Protein 4DM5 (pdb70)

InterPro domains:
  IPR007450 Outer membrane protein assembly factor BamE domain [PF04355] (31-97)
  IPR037873 BamE-like [G3DSA:3.30.1450.10] (18-114)

Structure (mmCIF, N/CA/C/O backbone):
data_4DM5
#
_entry.id   4DM5
#
_cell.length_a   39.130
_cell.length_b   44.260
_cell.length_c   59.280
_cell.angle_alpha   94.20
_cell.angle_beta   93.92
_cell.angle_gamma   116.07
#
_symmetry.space_group_name_H-M   'P 1'
#
loop_
_entity.id
_entity.type
_entity.pdbx_description
1 polymer 'Osmotically inducible lipoprotein OsmE'
2 non-polymer GLYCEROL
3 water water
#
loop_
_atom_site.group_PDB
_atom_site.id
_atom_site.type_symbol
_atom_site.label_atom_id
_atom_site.label_alt_id
_atom_site.label_comp_id
_atom_site.label_asym_id
_atom_site.label_entity_id
_atom_site.label_seq_id
_atom_site.pdbx_PDB_ins_code
_atom_site.Cartn_x
_atom_site.Cartn_y
_atom_site.Cartn_z
_atom_site.occupancy
_atom_site.B_iso_or_equiv
_atom_site.auth_seq_id
_atom_site.auth_comp_id
_atom_site.auth_asym_id
_atom_site.auth_atom_id
_atom_site.pdbx_PDB_model_num
ATOM 1 N N . PRO A 1 9 ? -8.197 -9.085 -32.476 1.00 52.57 9 PRO A N 1
ATOM 2 C CA . PRO A 1 9 ? -8.025 -10.072 -33.568 1.00 47.70 9 PRO A CA 1
ATOM 3 C C . PRO A 1 9 ? -8.366 -9.433 -34.938 1.00 41.01 9 PRO A C 1
ATOM 4 O O . PRO A 1 9 ? -9.522 -9.094 -35.155 1.00 40.18 9 PRO A O 1
ATOM 8 N N . VAL A 1 10 ? -7.431 -9.308 -35.881 1.00 30.89 10 VAL A N 1
ATOM 9 C CA . VAL A 1 10 ? -7.664 -8.368 -36.969 1.00 29.77 10 VAL A CA 1
ATOM 10 C C . VAL A 1 10 ? -8.325 -9.247 -38.048 1.00 26.46 10 VAL A C 1
ATOM 11 O O . VAL A 1 10 ? -7.885 -10.358 -38.246 1.00 27.72 10 VAL A O 1
ATOM 15 N N . ASN A 1 11 ? -9.360 -8.735 -38.712 1.00 23.87 11 ASN A N 1
ATOM 16 C CA . ASN A 1 11 ? -9.942 -9.409 -39.888 1.00 25.48 11 ASN A CA 1
ATOM 17 C C . ASN A 1 11 ? -9.244 -8.883 -41.073 1.00 23.33 11 ASN A C 1
ATOM 18 O O . ASN A 1 11 ? -9.497 -7.736 -41.627 1.00 22.80 11 ASN A O 1
ATOM 23 N N . TYR A 1 12 ? -8.288 -9.657 -41.555 1.00 22.43 12 TYR A N 1
ATOM 24 C CA . TYR A 1 12 ? -7.481 -9.241 -42.671 1.00 21.79 12 TYR A CA 1
ATOM 25 C C . TYR A 1 12 ? -8.308 -8.860 -43.883 1.00 22.90 12 TYR A C 1
ATOM 26 O O . TYR A 1 12 ? -8.035 -7.874 -44.555 1.00 22.37 12 TYR A O 1
ATOM 35 N N . ILE A 1 13 ? -9.420 -9.530 -44.151 1.00 21.69 13 ILE A N 1
ATOM 36 C CA . ILE A 1 13 ? -10.212 -9.256 -45.305 1.00 22.76 13 ILE A CA 1
ATOM 37 C C . ILE A 1 13 ? -10.639 -7.796 -45.283 1.00 21.55 13 ILE A C 1
ATOM 38 O O . ILE A 1 13 ? -10.648 -7.189 -46.361 1.00 22.60 13 ILE A O 1
ATOM 43 N N . THR A 1 14 ? -10.967 -7.257 -44.109 1.00 19.85 14 THR A N 1
ATOM 44 C CA . THR A 1 14 ? -11.441 -5.849 -44.060 1.00 20.47 14 THR A CA 1
ATOM 45 C C . THR A 1 14 ? -10.384 -4.897 -44.659 1.00 20.02 14 THR A C 1
ATOM 46 O O . THR A 1 14 ? -10.746 -3.910 -45.329 1.00 21.41 14 THR A O 1
ATOM 50 N N . PHE A 1 15 ? -9.115 -5.236 -44.425 1.00 19.07 15 PHE A N 1
ATOM 51 C CA . PHE A 1 15 ? -8.062 -4.303 -44.760 1.00 17.14 15 PHE A CA 1
ATOM 52 C C . PHE A 1 15 ? -7.297 -4.664 -46.007 1.00 18.37 15 PHE A C 1
ATOM 53 O O . PHE A 1 15 ? -6.255 -4.012 -46.292 1.00 17.89 15 PHE A O 1
ATOM 61 N N . ARG A 1 16 ? -7.645 -5.749 -46.657 1.00 18.37 16 ARG A N 1
ATOM 62 C CA . ARG A 1 16 ? -6.751 -6.279 -47.712 1.00 19.51 16 ARG A CA 1
ATOM 63 C C . ARG A 1 16 ? -6.487 -5.333 -48.892 1.00 19.69 16 ARG A C 1
ATOM 64 O O . ARG A 1 16 ? -5.454 -5.476 -49.565 1.00 20.18 16 ARG A O 1
ATOM 72 N N . ASN A 1 17 ? -7.376 -4.372 -49.122 1.00 19.76 17 ASN A N 1
ATOM 73 C CA . ASN A 1 17 ? -7.212 -3.447 -50.219 1.00 21.74 17 ASN A CA 1
ATOM 74 C C . ASN A 1 17 ? -6.592 -2.120 -49.784 1.00 20.88 17 ASN A C 1
ATOM 75 O O . ASN A 1 17 ? -6.451 -1.223 -50.611 1.00 23.06 17 ASN A O 1
ATOM 80 N N . GLU A 1 18 ? -6.280 -2.011 -48.490 1.00 18.24 18 GLU A N 1
ATOM 81 C CA . GLU A 1 18 ? -5.565 -0.756 -48.029 1.00 18.24 18 GLU A CA 1
ATOM 82 C C . GLU A 1 18 ? -4.198 -0.728 -48.711 1.00 19.36 18 GLU A C 1
ATOM 83 O O . GLU A 1 18 ? -3.498 -1.695 -48.688 1.00 19.42 18 GLU A O 1
ATOM 89 N N . PRO A 1 19 ? -3.815 0.435 -49.293 1.00 19.23 19 PRO A N 1
ATOM 90 C CA . PRO A 1 19 ? -2.511 0.513 -49.955 1.00 20.47 19 PRO A CA 1
ATOM 91 C C . PRO A 1 19 ? -1.310 0.083 -49.092 1.00 17.74 19 PRO A C 1
ATOM 92 O O . PRO A 1 19 ? -0.411 -0.627 -49.614 1.00 18.88 19 PRO A O 1
ATOM 96 N N . LEU A 1 20 ? -1.324 0.436 -47.784 1.00 17.80 20 LEU A N 1
ATOM 97 C CA . LEU A 1 20 ? -0.246 -0.010 -46.945 1.00 18.79 20 LEU A CA 1
ATOM 98 C C . LEU A 1 20 ? -0.100 -1.520 -46.827 1.00 17.28 20 LEU A C 1
ATOM 99 O O . LEU A 1 20 ? 0.998 -2.076 -46.597 1.00 19.08 20 LEU A O 1
ATOM 104 N N . VAL A 1 21 ? -1.235 -2.198 -46.951 1.00 15.93 21 VAL A N 1
ATOM 105 C CA . VAL A 1 21 ? -1.309 -3.655 -46.802 1.00 17.63 21 VAL A CA 1
ATOM 106 C C . VAL A 1 21 ? -1.093 -4.263 -48.163 1.00 17.73 21 VAL A C 1
ATOM 107 O O . VAL A 1 21 ? -0.332 -5.264 -48.265 1.00 22.00 21 VAL A O 1
ATOM 111 N N . LYS A 1 22 ? -1.748 -3.793 -49.224 1.00 18.16 22 LYS A N 1
ATOM 112 C CA . LYS A 1 22 ? -1.699 -4.455 -50.462 1.00 20.43 22 LYS A CA 1
ATOM 113 C C . LYS A 1 22 ? -0.410 -4.181 -51.256 1.00 19.19 22 LYS A C 1
ATOM 114 O O . LYS A 1 22 ? 0.077 -5.076 -52.021 1.00 22.25 22 LYS A O 1
ATOM 120 N N . ASP A 1 23 ? 0.147 -2.955 -51.072 1.00 19.68 23 ASP A N 1
ATOM 121 C CA . ASP A 1 23 ? 1.146 -2.547 -52.076 1.00 19.67 23 ASP A CA 1
ATOM 122 C C . ASP A 1 23 ? 2.559 -2.387 -51.527 1.00 20.13 23 ASP A C 1
ATOM 123 O O . ASP A 1 23 ? 3.511 -2.236 -52.348 1.00 23.61 23 ASP A O 1
ATOM 128 N N . VAL A 1 24 ? 2.734 -2.358 -50.208 1.00 18.24 24 VAL A N 1
ATOM 129 C CA . VAL A 1 24 ? 4.089 -2.187 -49.645 1.00 17.37 24 VAL A CA 1
ATOM 130 C C . VAL A 1 24 ? 4.841 -3.485 -49.719 1.00 18.45 24 VAL A C 1
ATOM 131 O O . VAL A 1 24 ? 4.318 -4.514 -49.209 1.00 23.59 24 VAL A O 1
ATOM 135 N N . GLU A 1 25 ? 6.046 -3.515 -50.256 1.00 18.86 25 GLU A N 1
ATOM 136 C CA . GLU A 1 25 ? 6.794 -4.739 -50.462 1.00 19.20 25 GLU A CA 1
ATOM 137 C C . GLU A 1 25 ? 8.148 -4.681 -49.731 1.00 16.88 25 GLU A C 1
ATOM 138 O O . GLU A 1 25 ? 8.732 -3.609 -49.526 1.00 18.13 25 GLU A O 1
ATOM 144 N N . LYS A 1 26 ? 8.732 -5.842 -49.315 1.00 17.48 26 LYS A N 1
ATOM 145 C CA . LYS A 1 26 ? 10.072 -5.933 -48.811 1.00 18.81 26 LYS A CA 1
ATOM 146 C C . LYS A 1 26 ? 11.071 -5.268 -49.783 1.00 18.82 26 LYS A C 1
ATOM 147 O O . LYS A 1 26 ? 10.940 -5.459 -50.981 1.00 19.83 26 LYS A O 1
ATOM 153 N N . GLY A 1 27 ? 11.991 -4.491 -49.282 1.00 18.86 27 GLY A N 1
ATOM 154 C CA . GLY A 1 27 ? 13.023 -3.894 -50.071 1.00 18.67 27 GLY A CA 1
ATOM 155 C C . GLY A 1 27 ? 12.690 -2.486 -50.540 1.00 18.26 27 GLY A C 1
ATOM 156 O O . GLY A 1 27 ? 13.573 -1.868 -51.143 1.00 20.35 27 GLY A O 1
ATOM 173 N N . SER A 1 29 ? 11.869 1.490 -50.688 1.00 19.73 29 SER A N 1
ATOM 174 C CA . SER A 1 29 ? 12.431 2.664 -50.095 1.00 18.47 29 SER A CA 1
ATOM 175 C C . SER A 1 29 ? 11.420 3.459 -49.285 1.00 18.80 29 SER A C 1
ATOM 176 O O . SER A 1 29 ? 10.220 3.286 -49.405 1.00 18.24 29 SER A O 1
ATOM 179 N N . GLN A 1 30 ? 11.984 4.217 -48.346 1.00 19.41 30 GLN A N 1
ATOM 180 C CA . GLN A 1 30 ? 11.152 5.103 -47.548 1.00 20.74 30 GLN A CA 1
ATOM 181 C C . GLN A 1 30 ? 10.285 6.039 -48.340 1.00 20.57 30 GLN A C 1
ATOM 182 O O . GLN A 1 30 ? 9.063 6.251 -48.099 1.00 20.47 30 GLN A O 1
ATOM 188 N N . GLN A 1 31 ? 10.823 6.579 -49.463 1.00 21.10 31 GLN A N 1
ATOM 189 C CA . GLN A 1 31 ? 9.999 7.476 -50.229 1.00 22.71 31 GLN A CA 1
ATOM 190 C C . GLN A 1 31 ? 8.838 6.805 -50.970 1.00 20.71 31 GLN A C 1
ATOM 191 O O . GLN A 1 31 ? 7.773 7.327 -51.086 1.00 22.56 31 GLN A O 1
ATOM 197 N N . GLU A 1 32 ? 9.019 5.566 -51.417 1.00 21.32 32 GLU A N 1
ATOM 198 C CA . GLU A 1 32 ? 7.940 4.850 -52.059 1.00 22.78 32 GLU A CA 1
ATOM 199 C C . GLU A 1 32 ? 6.819 4.496 -51.045 1.00 18.90 32 GLU A C 1
ATOM 200 O O . GLU A 1 32 ? 5.641 4.679 -51.291 1.00 21.17 32 GLU A O 1
ATOM 206 N N . VAL A 1 33 ? 7.250 4.115 -49.825 1.00 18.43 33 VAL A N 1
ATOM 207 C CA . VAL A 1 33 ? 6.229 3.888 -48.864 1.00 18.89 33 VAL A CA 1
ATOM 208 C C . VAL A 1 33 ? 5.456 5.173 -48.539 1.00 18.31 33 VAL A C 1
ATOM 209 O O . VAL A 1 33 ? 4.231 5.100 -48.373 1.00 19.00 33 VAL A O 1
ATOM 213 N N . LEU A 1 34 ? 6.144 6.328 -48.435 1.00 18.78 34 LEU A N 1
ATOM 214 C CA . LEU A 1 34 ? 5.411 7.569 -48.188 1.00 20.63 34 LEU A CA 1
ATOM 215 C C . LEU A 1 34 ? 4.335 7.897 -49.283 1.00 21.88 34 LEU A C 1
ATOM 216 O O . LEU A 1 34 ? 3.175 8.325 -49.031 1.00 24.15 34 LEU A O 1
ATOM 221 N N . ARG A 1 35 ? 4.727 7.642 -50.531 1.00 22.25 35 ARG A N 1
ATOM 222 C CA . ARG A 1 35 ? 3.789 7.815 -51.632 1.00 25.91 35 ARG A CA 1
ATOM 223 C C . ARG A 1 35 ? 2.575 6.920 -51.630 1.00 24.66 35 ARG A C 1
ATOM 224 O O . ARG A 1 35 ? 1.444 7.343 -51.814 1.00 27.34 35 ARG A O 1
ATOM 232 N N . ILE A 1 36 ? 2.807 5.654 -51.224 1.00 22.66 36 ILE A N 1
ATOM 233 C CA . ILE A 1 36 ? 1.742 4.688 -51.232 1.00 22.26 36 ILE A CA 1
ATOM 234 C C . ILE A 1 36 ? 0.801 4.903 -50.123 1.00 22.37 36 ILE A C 1
ATOM 235 O O . ILE A 1 36 ? -0.448 4.772 -50.276 1.00 24.57 36 ILE A O 1
ATOM 240 N N . GLY A 1 37 ? 1.368 5.174 -48.949 1.00 20.68 37 GLY A N 1
ATOM 241 C CA . GLY A 1 37 ? 0.568 5.151 -47.683 1.00 23.20 37 GLY A CA 1
ATOM 242 C C . GLY A 1 37 ? 0.158 6.500 -47.138 1.00 23.86 37 GLY A C 1
ATOM 243 O O . GLY A 1 37 ? -0.620 6.624 -46.191 1.00 26.86 37 GLY A O 1
ATOM 244 N N . GLY A 1 38 ? 0.789 7.557 -47.670 1.00 23.22 38 GLY A N 1
ATOM 245 C CA . GLY A 1 38 ? 0.515 8.911 -47.112 1.00 24.63 38 GLY A CA 1
ATOM 246 C C . GLY A 1 38 ? 1.250 9.169 -45.810 1.00 24.82 38 GLY A C 1
ATOM 247 O O . GLY A 1 38 ? 2.241 8.407 -45.470 1.00 24.43 38 GLY A O 1
ATOM 248 N N . THR A 1 39 ? 0.918 10.284 -45.166 1.00 26.82 39 THR A N 1
ATOM 249 C CA . THR A 1 39 ? 1.639 10.711 -43.984 1.00 25.88 39 THR A CA 1
ATOM 250 C C . THR A 1 39 ? 1.440 9.752 -42.794 1.00 23.01 39 THR A C 1
ATOM 251 O O . THR A 1 39 ? 0.317 9.447 -42.427 1.00 24.59 39 THR A O 1
ATOM 255 N N . PRO A 1 40 ? 2.549 9.206 -42.287 1.00 21.97 40 PRO A N 1
ATOM 256 C CA . PRO A 1 40 ? 2.400 8.444 -41.028 1.00 21.89 40 PRO A CA 1
ATOM 257 C C . PRO A 1 40 ? 1.819 9.160 -39.896 1.00 25.22 40 PRO A C 1
ATOM 258 O O . PRO A 1 40 ? 1.982 10.424 -39.755 1.00 23.96 40 PRO A O 1
ATOM 262 N N . SER A 1 41 ? 1.089 8.472 -39.030 1.00 24.69 41 SER A N 1
ATOM 263 C CA . SER A 1 41 ? 0.768 9.088 -37.716 1.00 30.27 41 SER A CA 1
ATOM 264 C C . SER A 1 41 ? 2.002 9.493 -36.957 1.00 32.80 41 SER A C 1
ATOM 265 O O . SER A 1 41 ? 2.063 10.547 -36.325 1.00 39.38 41 SER A O 1
ATOM 268 N N . GLY A 1 42 ? 3.043 8.690 -37.066 1.00 29.37 42 GLY A N 1
ATOM 269 C CA . GLY A 1 42 ? 4.279 8.911 -36.401 1.00 29.90 42 GLY A CA 1
ATOM 270 C C . GLY A 1 42 ? 5.460 8.159 -37.009 1.00 28.31 42 GLY A C 1
ATOM 271 O O . GLY A 1 42 ? 5.265 7.202 -37.728 1.00 23.99 42 GLY A O 1
ATOM 272 N N . THR A 1 43 ? 6.689 8.611 -36.810 1.00 28.18 43 THR A N 1
ATOM 273 C CA . THR A 1 43 ? 7.881 7.958 -37.250 1.00 27.09 43 THR A CA 1
ATOM 274 C C . THR A 1 43 ? 8.797 7.907 -36.054 1.00 27.50 43 THR A C 1
ATOM 275 O O . THR A 1 43 ? 8.695 8.802 -35.140 1.00 32.11 43 THR A O 1
ATOM 279 N N . GLN A 1 44 ? 9.650 6.915 -36.007 1.00 24.63 44 GLN A N 1
ATOM 280 C CA . GLN A 1 44 ? 10.654 6.817 -34.926 1.00 28.65 44 GLN A CA 1
ATOM 281 C C . GLN A 1 44 ? 11.779 5.897 -35.308 1.00 24.52 44 GLN A C 1
ATOM 282 O O . GLN A 1 44 ? 11.740 5.073 -36.262 1.00 24.01 44 GLN A O 1
ATOM 288 N N . LYS A 1 45 ? 12.886 6.073 -34.575 1.00 27.63 45 LYS A N 1
ATOM 289 C CA . LYS A 1 45 ? 13.965 5.202 -34.715 1.00 25.88 45 LYS A CA 1
ATOM 290 C C . LYS A 1 45 ? 13.568 3.885 -34.071 1.00 24.25 45 LYS A C 1
ATOM 291 O O . LYS A 1 45 ? 12.846 3.867 -33.064 1.00 29.44 45 LYS A O 1
ATOM 297 N N . ARG A 1 46 ? 13.988 2.737 -34.638 1.00 23.41 46 ARG A N 1
ATOM 298 C CA . ARG A 1 46 ? 13.706 1.418 -34.048 1.00 26.29 46 ARG A CA 1
ATOM 299 C C . ARG A 1 46 ? 14.498 1.287 -32.768 1.00 26.98 46 ARG A C 1
ATOM 300 O O . ARG A 1 46 ? 15.694 1.565 -32.768 1.00 27.11 46 ARG A O 1
ATOM 308 N N . LEU A 1 47 ? 13.826 0.866 -31.712 1.00 27.65 47 LEU A N 1
ATOM 309 C CA . LEU A 1 47 ? 14.530 0.778 -30.445 1.00 29.09 47 LEU A CA 1
ATOM 310 C C . LEU A 1 47 ? 15.630 -0.238 -30.429 1.00 29.43 47 LEU A C 1
ATOM 311 O O . LEU A 1 47 ? 16.711 0.060 -29.914 1.00 33.05 47 LEU A O 1
ATOM 324 N N . LYS A 1 49 ? 16.805 -2.480 -33.204 1.00 35.54 49 LYS A N 1
ATOM 325 C CA . LYS A 1 49 ? 17.491 -2.877 -34.498 1.00 37.31 49 LYS A CA 1
ATOM 326 C C . LYS A 1 49 ? 17.905 -1.616 -35.229 1.00 36.68 49 LYS A C 1
ATOM 327 O O . LYS A 1 49 ? 17.313 -0.564 -35.017 1.00 31.26 49 LYS A O 1
ATOM 333 N N . PRO A 1 50 ? 18.933 -1.698 -36.129 1.00 33.34 50 PRO A N 1
ATOM 334 C CA . PRO A 1 50 ? 19.102 -0.500 -36.964 1.00 30.13 50 PRO A CA 1
ATOM 335 C C . PRO A 1 50 ? 17.795 -0.263 -37.773 1.00 24.29 50 PRO A C 1
ATOM 336 O O . PRO A 1 50 ? 17.043 -1.218 -38.104 1.00 29.43 50 PRO A O 1
ATOM 340 N N . GLY A 1 51 ? 17.550 0.999 -38.083 1.00 23.27 51 GLY A N 1
ATOM 341 C CA . GLY A 1 51 ? 16.501 1.365 -39.053 1.00 22.31 51 GLY A CA 1
ATOM 342 C C . GLY A 1 51 ? 15.404 2.114 -38.302 1.00 22.77 51 GLY A C 1
ATOM 343 O O . GLY A 1 51 ? 15.606 2.547 -37.135 1.00 24.02 51 GLY A O 1
ATOM 344 N N . SER A 1 52 ? 14.228 2.212 -38.876 1.00 19.66 52 SER A N 1
ATOM 345 C CA . SER A 1 52 ? 13.262 3.114 -38.427 1.00 20.98 52 SER A CA 1
ATOM 346 C C . SER A 1 52 ? 11.876 2.492 -38.677 1.00 18.82 52 SER A C 1
ATOM 347 O O . SER A 1 52 ? 11.770 1.415 -39.237 1.00 20.08 52 SER A O 1
ATOM 350 N N . CYS A 1 53 ? 10.897 3.121 -38.109 1.00 17.68 53 CYS A N 1
ATOM 351 C CA . CYS A 1 53 ? 9.533 2.506 -38.162 1.00 17.21 53 CYS A CA 1
ATOM 352 C C . CYS A 1 53 ? 8.516 3.646 -38.383 1.00 17.69 53 CYS A C 1
ATOM 353 O O . CYS A 1 53 ? 8.556 4.690 -37.753 1.00 19.38 53 CYS A O 1
ATOM 356 N N . ASN A 1 54 ? 7.526 3.394 -39.253 1.00 17.00 54 ASN A N 1
ATOM 357 C CA . ASN A 1 54 ? 6.412 4.321 -39.423 1.00 16.58 54 ASN A CA 1
ATOM 358 C C . ASN A 1 54 ? 5.136 3.739 -38.859 1.00 16.19 54 ASN A C 1
ATOM 359 O O . ASN A 1 54 ? 4.822 2.538 -39.115 1.00 16.53 54 ASN A O 1
ATOM 364 N N . SER A 1 55 ? 4.432 4.559 -38.099 1.00 18.12 55 SER A N 1
ATOM 365 C CA . SER A 1 55 ? 3.156 4.025 -37.456 1.00 18.31 55 SER A CA 1
ATOM 366 C C . SER A 1 55 ? 2.007 4.644 -38.197 1.00 18.40 55 SER A C 1
ATOM 367 O O . SER A 1 55 ? 2.008 5.873 -38.516 1.00 20.66 55 SER A O 1
ATOM 370 N N . TYR A 1 56 ? 0.914 3.878 -38.379 1.00 16.85 56 TYR A N 1
ATOM 371 C CA . TYR A 1 56 ? -0.330 4.360 -39.049 1.00 18.74 56 TYR A CA 1
ATOM 372 C C . TYR A 1 56 ? -1.536 3.878 -38.320 1.00 18.54 56 TYR A C 1
ATOM 373 O O . TYR A 1 56 ? -1.437 2.924 -37.452 1.00 18.16 56 TYR A O 1
ATOM 382 N N . ILE A 1 57 ? -2.654 4.554 -38.586 1.00 20.67 57 ILE A N 1
ATOM 383 C CA . ILE A 1 57 ? -3.922 3.976 -38.155 1.00 20.29 57 ILE A CA 1
ATOM 384 C C . ILE A 1 57 ? -4.682 3.772 -39.470 1.00 21.72 57 ILE A C 1
ATOM 385 O O . ILE A 1 57 ? -5.006 4.720 -40.190 1.00 23.41 57 ILE A O 1
ATOM 390 N N . LEU A 1 58 ? -5.028 2.525 -39.752 1.00 20.58 58 LEU A N 1
ATOM 391 C CA . LEU A 1 58 ? -5.874 2.254 -40.928 1.00 20.12 58 LEU A CA 1
ATOM 392 C C . LEU A 1 58 ? -7.303 2.523 -40.535 1.00 21.80 58 LEU A C 1
ATOM 393 O O . LEU A 1 58 ? -7.697 2.217 -39.344 1.00 24.53 58 LEU A O 1
ATOM 398 N N . ASN A 1 59 ? -8.057 3.100 -41.464 1.00 22.53 59 ASN A N 1
ATOM 399 C CA . ASN A 1 59 ? -9.457 3.432 -41.155 1.00 25.24 59 ASN A CA 1
ATOM 400 C C . ASN A 1 59 ? -10.272 2.946 -42.341 1.00 24.38 59 ASN A C 1
ATOM 401 O O . ASN A 1 59 ? -10.199 3.514 -43.463 1.00 25.41 59 ASN A O 1
ATOM 406 N N . LYS A 1 60 ? -11.084 1.925 -42.119 1.00 21.14 60 LYS A N 1
ATOM 407 C CA . LYS A 1 60 ? -11.818 1.349 -43.223 1.00 22.20 60 LYS A CA 1
ATOM 408 C C . LYS A 1 60 ? -13.133 0.857 -42.663 1.00 24.36 60 LYS A C 1
ATOM 409 O O . LYS A 1 60 ? -13.159 0.064 -41.712 1.00 24.94 60 LYS A O 1
ATOM 415 N N . ASP A 1 61 ? -14.233 1.360 -43.251 1.00 26.52 61 ASP A N 1
ATOM 416 C CA . ASP A 1 61 ? -15.569 0.786 -42.924 1.00 28.11 61 ASP A CA 1
ATOM 417 C C . ASP A 1 61 ? -15.866 0.913 -41.408 1.00 28.05 61 ASP A C 1
ATOM 418 O O . ASP A 1 61 ? -16.503 -0.057 -40.825 1.00 28.54 61 ASP A O 1
ATOM 423 N N . GLY A 1 62 ? -15.508 2.057 -40.870 1.00 29.72 62 GLY A N 1
ATOM 424 C CA . GLY A 1 62 ? -15.735 2.370 -39.463 1.00 30.83 62 GLY A CA 1
ATOM 425 C C . GLY A 1 62 ? -14.882 1.649 -38.447 1.00 33.19 62 GLY A C 1
ATOM 426 O O . GLY A 1 62 ? -15.181 1.655 -37.246 1.00 33.79 62 GLY A O 1
ATOM 427 N N . GLN A 1 63 ? -13.811 1.015 -38.920 1.00 29.34 63 GLN A N 1
ATOM 428 C CA . GLN A 1 63 ? -12.956 0.234 -38.037 1.00 26.74 63 GLN A CA 1
ATOM 429 C C . GLN A 1 63 ? -11.598 0.859 -38.134 1.00 29.50 63 GLN A C 1
ATOM 430 O O . GLN A 1 63 ? -11.146 1.163 -39.234 1.00 28.30 63 GLN A O 1
ATOM 436 N N . GLN A 1 64 ? -10.959 1.072 -36.992 1.00 26.33 64 GLN A N 1
ATOM 437 C CA . GLN A 1 64 ? -9.589 1.561 -36.922 1.00 28.55 64 GLN A CA 1
ATOM 438 C C . GLN A 1 64 ? -8.640 0.414 -36.489 1.00 25.68 64 GLN A C 1
ATOM 439 O O . GLN A 1 64 ? -8.982 -0.495 -35.732 1.00 30.27 64 GLN A O 1
ATOM 445 N N . GLN A 1 65 ? -7.446 0.416 -37.116 1.00 21.92 65 GLN A N 1
ATOM 446 C CA . GLN A 1 65 ? -6.530 -0.632 -36.849 1.00 20.89 65 GLN A CA 1
ATOM 447 C C . GLN A 1 65 ? -5.097 -0.078 -36.990 1.00 19.72 65 GLN A C 1
ATOM 448 O O . GLN A 1 65 ? -4.688 0.395 -38.054 1.00 19.11 65 GLN A O 1
ATOM 454 N N . PRO A 1 66 ? -4.301 -0.183 -35.941 1.00 19.30 66 PRO A N 1
ATOM 455 C CA . PRO A 1 66 ? -2.890 0.207 -36.037 1.00 18.51 66 PRO A CA 1
ATOM 456 C C . PRO A 1 66 ? -2.172 -0.657 -37.080 1.00 17.42 66 PRO A C 1
ATOM 457 O O . PRO A 1 66 ? -2.433 -1.848 -37.274 1.00 16.88 66 PRO A O 1
ATOM 461 N N . PHE A 1 67 ? -1.163 -0.040 -37.722 1.00 16.37 67 PHE A N 1
ATOM 462 C CA . PHE A 1 67 ? -0.350 -0.726 -38.680 1.00 15.02 67 PHE A CA 1
ATOM 463 C C . PHE A 1 67 ? 1.028 -0.079 -38.632 1.00 14.67 67 PHE A C 1
ATOM 464 O O . PHE A 1 67 ? 1.138 1.132 -38.385 1.00 17.22 67 PHE A O 1
ATOM 472 N N . TYR A 1 68 ? 2.037 -0.819 -38.984 1.00 13.86 68 TYR A N 1
ATOM 473 C CA . TYR A 1 68 ? 3.434 -0.256 -39.067 1.00 13.40 68 TYR A CA 1
ATOM 474 C C . TYR A 1 68 ? 4.078 -0.733 -40.353 1.00 12.08 68 TYR A C 1
ATOM 475 O O . TYR A 1 68 ? 3.764 -1.805 -40.898 1.00 12.73 68 TYR A O 1
ATOM 484 N N . VAL A 1 69 ? 5.065 0.054 -40.782 1.00 12.75 69 VAL A N 1
ATOM 485 C CA . VAL A 1 69 ? 6.064 -0.449 -41.720 1.00 12.64 69 VAL A CA 1
ATOM 486 C C . VAL A 1 69 ? 7.473 -0.143 -41.178 1.00 13.24 69 VAL A C 1
ATOM 487 O O . VAL A 1 69 ? 7.677 0.997 -40.694 1.00 15.91 69 VAL A O 1
ATOM 491 N N . SER A 1 70 ? 8.293 -1.180 -41.120 1.00 13.35 70 SER A N 1
ATOM 492 C CA . SER A 1 70 ? 9.663 -0.953 -40.612 1.00 14.17 70 SER A CA 1
ATOM 493 C C . SER A 1 70 ? 10.652 -1.060 -41.733 1.00 14.49 70 SER A C 1
ATOM 494 O O . SER A 1 70 ? 10.441 -1.743 -42.759 1.00 14.29 70 SER A O 1
ATOM 497 N N . PHE A 1 71 ? 11.790 -0.356 -41.481 1.00 15.41 71 PHE A N 1
ATOM 498 C CA . PHE A 1 71 ? 1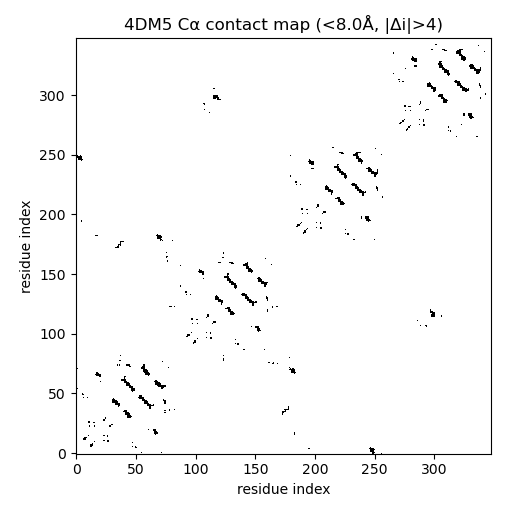2.834 -0.297 -42.433 1.00 16.16 71 PHE A CA 1
ATOM 499 C C . PHE A 1 71 ? 14.141 -0.724 -41.783 1.00 16.44 71 PHE A C 1
ATOM 500 O O . PHE A 1 71 ? 14.347 -0.441 -40.575 1.00 18.05 71 PHE A O 1
ATOM 508 N N . ASP A 1 72 ? 14.972 -1.480 -42.535 1.00 17.62 72 ASP A N 1
ATOM 509 C CA . ASP A 1 72 ? 16.269 -1.870 -41.987 1.00 19.86 72 ASP A CA 1
ATOM 510 C C . ASP A 1 72 ? 17.276 -0.705 -41.953 1.00 20.75 72 ASP A C 1
ATOM 511 O O . ASP A 1 72 ? 16.967 0.439 -42.302 1.00 20.48 72 ASP A O 1
ATOM 516 N N . GLY A 1 73 ? 18.517 -0.984 -41.564 1.00 21.39 73 GLY A N 1
ATOM 517 C CA . GLY A 1 73 ? 19.520 0.111 -41.462 1.00 24.48 73 GLY A CA 1
ATOM 518 C C . GLY A 1 73 ? 19.890 0.729 -42.796 1.00 24.92 73 GLY A C 1
ATOM 519 O O . GLY A 1 73 ? 20.407 1.849 -42.809 1.00 25.49 73 GLY A O 1
ATOM 520 N N . SER A 1 74 ? 19.574 0.054 -43.876 1.00 23.36 74 SER A N 1
ATOM 521 C CA . SER A 1 74 ? 19.853 0.573 -45.222 1.00 23.32 74 SER A CA 1
ATOM 522 C C . SER A 1 74 ? 18.721 1.457 -45.704 1.00 22.59 74 SER A C 1
ATOM 523 O O . SER A 1 74 ? 18.781 1.967 -46.807 1.00 26.33 74 SER A O 1
ATOM 526 N N . GLY A 1 75 ? 17.593 1.526 -44.945 1.00 20.31 75 GLY A N 1
ATOM 527 C CA . GLY A 1 75 ? 16.501 2.311 -45.412 1.00 20.59 75 GLY A CA 1
ATOM 528 C C . GLY A 1 75 ? 15.420 1.529 -46.172 1.00 20.89 75 GLY A C 1
ATOM 529 O O . GLY A 1 75 ? 14.611 2.170 -46.871 1.00 22.12 75 GLY A O 1
ATOM 530 N N . LYS A 1 76 ? 15.509 0.199 -46.165 1.00 18.61 76 LYS A N 1
ATOM 531 C CA . LYS A 1 76 ? 14.592 -0.568 -47.063 1.00 18.46 76 LYS A CA 1
ATOM 532 C C . LYS A 1 76 ? 13.575 -1.336 -46.223 1.00 16.24 76 LYS A C 1
ATOM 533 O O . LYS A 1 76 ? 13.920 -1.815 -45.120 1.00 16.96 76 LYS A O 1
ATOM 539 N N . VAL A 1 77 ? 12.362 -1.475 -46.697 1.00 16.46 77 VAL A N 1
ATOM 540 C CA . VAL A 1 77 ? 11.344 -2.160 -45.863 1.00 14.64 77 VAL A CA 1
ATOM 541 C C . VAL A 1 77 ? 11.819 -3.558 -45.511 1.00 16.07 77 VAL A C 1
ATOM 542 O O . VAL A 1 77 ? 12.257 -4.334 -46.353 1.00 16.74 77 VAL A O 1
ATOM 546 N N . ASP A 1 78 ? 11.674 -3.907 -44.250 1.00 15.23 78 ASP A N 1
ATOM 547 C CA . ASP A 1 78 ? 11.975 -5.272 -43.744 1.00 17.56 78 ASP A CA 1
ATOM 548 C C . ASP A 1 78 ? 10.777 -5.830 -42.977 1.00 16.03 78 ASP A C 1
ATOM 549 O O . ASP A 1 78 ? 10.861 -6.998 -42.558 1.00 19.08 78 ASP A O 1
ATOM 554 N N . GLY A 1 79 ? 9.722 -5.077 -42.835 1.00 14.91 79 GLY A N 1
ATOM 555 C CA . GLY A 1 79 ? 8.560 -5.595 -42.068 1.00 15.97 79 GLY A CA 1
ATOM 556 C C . GLY A 1 79 ? 7.358 -4.730 -42.139 1.00 15.01 79 GLY A C 1
ATOM 557 O O . GLY A 1 79 ? 7.440 -3.514 -42.473 1.00 14.21 79 GLY A O 1
ATOM 558 N N . SER A 1 80 ? 6.214 -5.300 -41.806 1.00 15.10 80 SER A N 1
ATOM 559 C CA . SER A 1 80 ? 4.999 -4.535 -41.656 1.00 13.46 80 SER A CA 1
ATOM 560 C C . SER A 1 80 ? 4.024 -5.412 -40.882 1.00 14.30 80 SER A C 1
ATOM 561 O O . SER A 1 80 ? 4.262 -6.611 -40.729 1.00 16.58 80 SER A O 1
ATOM 564 N N . GLY A 1 81 ? 3.032 -4.797 -40.340 1.00 13.98 81 GLY A N 1
ATOM 565 C CA . GLY A 1 81 ? 2.091 -5.660 -39.543 1.00 15.76 81 GLY A CA 1
ATOM 566 C C . GLY A 1 81 ? 1.093 -4.795 -38.786 1.00 14.23 81 GLY A C 1
ATOM 567 O O . GLY A 1 81 ? 1.158 -3.576 -38.783 1.00 13.94 81 GLY A O 1
ATOM 568 N N . PHE A 1 82 ? 0.103 -5.512 -38.222 1.00 16.70 82 PHE A N 1
ATOM 569 C CA . PHE A 1 82 ? -1.055 -4.801 -37.664 1.00 15.94 82 PHE A CA 1
ATOM 570 C C . PHE A 1 82 ? -0.817 -4.478 -36.181 1.00 16.81 82 PHE A C 1
ATOM 571 O O . PHE A 1 82 ? -1.509 -5.015 -35.207 1.00 20.41 82 PHE A O 1
ATOM 579 N N . LEU A 1 83 ? 0.211 -3.663 -35.916 1.00 18.45 83 LEU A N 1
ATOM 580 C CA . LEU A 1 83 ? 0.506 -3.137 -34.561 1.00 19.29 83 LEU A CA 1
ATOM 581 C C . LEU A 1 83 ? 1.266 -1.830 -34.714 1.00 19.10 83 LEU A C 1
ATOM 582 O O . LEU A 1 83 ? 1.663 -1.508 -35.855 1.00 18.11 83 LEU A O 1
ATOM 587 N N . SER A 1 84 ? 1.360 -1.058 -33.658 1.00 20.18 84 SER A N 1
ATOM 588 C CA . SER A 1 84 ? 2.098 0.207 -33.728 1.00 20.46 84 SER A CA 1
ATOM 589 C C . SER A 1 84 ? 3.568 -0.005 -33.642 1.00 20.77 84 SER A C 1
ATOM 590 O O . SER A 1 84 ? 4.016 -1.012 -33.211 1.00 19.53 84 SER A O 1
ATOM 593 N N . CYS A 1 85 ? 4.324 1.036 -33.999 1.00 19.94 85 CYS A N 1
ATOM 594 C CA . CYS A 1 85 ? 5.764 0.928 -33.830 1.00 21.27 85 CYS A CA 1
ATOM 595 C C . CYS A 1 85 ? 6.231 0.762 -32.326 1.00 21.30 85 CYS A C 1
ATOM 596 O O . CYS A 1 85 ? 7.257 0.049 -32.087 1.00 21.98 85 CYS A O 1
ATOM 599 N N . SER A 1 86 ? 5.512 1.354 -31.387 1.00 25.31 86 SER A N 1
ATOM 600 C CA . SER A 1 86 ? 5.893 1.179 -29.996 1.00 25.74 86 SER A CA 1
ATOM 601 C C . SER A 1 86 ? 5.542 -0.213 -29.507 1.00 24.11 86 SER A C 1
ATOM 602 O O . SER A 1 86 ? 6.414 -0.804 -28.814 1.00 27.00 86 SER A O 1
ATOM 605 N N . GLU A 1 87 ? 4.460 -0.823 -30.060 1.00 22.07 87 GLU A N 1
ATOM 606 C CA . GLU A 1 87 ? 4.250 -2.241 -29.853 1.00 23.23 87 GLU A CA 1
ATOM 607 C C . GLU A 1 87 ? 5.357 -3.125 -30.403 1.00 24.33 87 GLU A C 1
ATOM 608 O O . GLU A 1 87 ? 5.729 -4.125 -29.814 1.00 25.60 87 GLU A O 1
ATOM 614 N N . LEU A 1 88 ? 5.801 -2.787 -31.599 1.00 21.46 88 LEU A N 1
ATOM 615 C CA . LEU A 1 88 ? 6.870 -3.484 -32.210 1.00 21.63 88 LEU A CA 1
ATOM 616 C C . LEU A 1 88 ? 8.109 -3.411 -31.279 1.00 24.80 88 LEU A C 1
ATOM 617 O O . LEU A 1 88 ? 8.709 -4.428 -31.032 1.00 25.53 88 LEU A O 1
ATOM 622 N 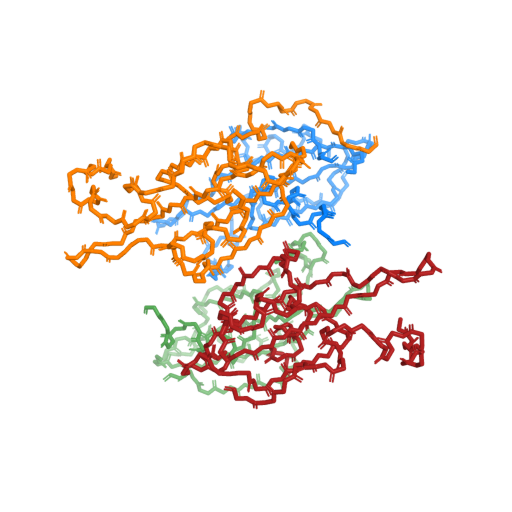N . ASP A 1 89 ? 8.394 -2.200 -30.819 1.00 26.98 89 ASP A N 1
ATOM 623 C CA . ASP A 1 89 ? 9.632 -2.023 -29.949 1.00 27.09 89 ASP A CA 1
ATOM 624 C C . ASP A 1 89 ? 9.479 -2.902 -28.736 1.00 30.68 89 ASP A C 1
ATOM 625 O O . ASP A 1 89 ? 10.487 -3.580 -28.349 1.00 31.02 89 ASP A O 1
ATOM 630 N N . ARG A 1 90 ? 8.260 -2.896 -28.193 1.00 27.66 90 ARG A N 1
ATOM 631 C CA . ARG A 1 90 ? 7.932 -3.768 -26.965 1.00 29.53 90 ARG A CA 1
ATOM 632 C C . ARG A 1 90 ? 8.244 -5.262 -27.285 1.00 34.80 90 ARG A C 1
ATOM 633 O O . ARG A 1 90 ? 9.012 -5.969 -26.576 1.00 36.50 90 ARG A O 1
ATOM 641 N N . HIS A 1 91 ? 7.779 -5.739 -28.445 1.00 29.32 91 HIS A N 1
ATOM 642 C CA . HIS A 1 91 ? 8.128 -7.050 -28.928 1.00 35.25 91 HIS A CA 1
ATOM 643 C C . HIS A 1 91 ? 9.578 -7.356 -29.244 1.00 37.04 91 HIS A C 1
ATOM 644 O O . HIS A 1 91 ? 10.058 -8.448 -28.907 1.00 42.43 91 HIS A O 1
ATOM 651 N N . GLU A 1 92 ? 10.306 -6.483 -29.928 1.00 39.31 92 GLU A N 1
ATOM 652 C CA . GLU A 1 92 ? 11.702 -6.795 -30.244 1.00 39.13 92 GLU A CA 1
ATOM 653 C C . GLU A 1 92 ? 12.551 -6.791 -28.936 1.00 43.55 92 GLU A C 1
ATOM 654 O O . GLU A 1 92 ? 13.580 -7.500 -28.888 1.00 46.45 92 GLU A O 1
ATOM 660 N N A ARG A 1 93 ? 12.128 -6.038 -27.910 0.50 39.82 93 ARG A N 1
ATOM 661 N N B ARG A 1 93 ? 12.124 -6.023 -27.924 0.50 40.83 93 ARG A N 1
ATOM 662 C CA A ARG A 1 93 ? 12.905 -5.950 -26.654 0.50 44.01 93 ARG A CA 1
ATOM 663 C CA B ARG A 1 93 ? 12.858 -5.935 -26.652 0.50 45.73 93 ARG A CA 1
ATOM 664 C C A ARG A 1 93 ? 12.777 -7.230 -25.866 0.50 50.27 93 ARG A C 1
ATOM 665 C C B ARG A 1 93 ? 12.791 -7.285 -25.992 0.50 50.57 93 ARG A C 1
ATOM 666 O O A ARG A 1 93 ? 13.759 -7.713 -25.278 0.50 50.93 93 ARG A O 1
ATOM 667 O O B ARG A 1 93 ? 13.826 -7.873 -25.627 0.50 50.06 93 ARG A O 1
ATOM 682 N N . ASP A 1 94 ? 11.558 -7.761 -25.833 1.00 51.52 94 ASP A N 1
ATOM 683 C CA . ASP A 1 94 ? 11.275 -9.022 -25.169 1.00 57.05 94 ASP A CA 1
ATOM 684 C C . ASP A 1 94 ? 11.885 -10.209 -25.918 1.00 62.86 94 ASP A C 1
ATOM 685 O O . ASP A 1 94 ? 12.607 -11.001 -25.302 1.00 69.91 94 ASP A O 1
ATOM 690 N N . ALA A 1 95 ? 11.662 -10.301 -27.238 1.00 63.91 95 ALA A N 1
ATOM 691 C CA . ALA A 1 95 ? 11.991 -11.522 -27.982 1.00 63.98 95 ALA A CA 1
ATOM 692 C C . ALA A 1 95 ? 13.482 -11.744 -28.134 1.00 65.35 95 ALA A C 1
ATOM 693 O O . ALA A 1 95 ? 14.061 -12.537 -27.392 1.00 72.12 95 ALA A O 1
ATOM 695 N N . ASN B 1 8 ? -13.356 9.137 -23.136 1.00 59.12 8 ASN B N 1
ATOM 696 C CA . ASN B 1 8 ? -13.726 9.103 -21.666 1.00 60.35 8 ASN B CA 1
ATOM 697 C C . ASN B 1 8 ? -12.661 9.611 -20.631 1.00 54.35 8 ASN B C 1
ATOM 698 O O . ASN B 1 8 ? -11.691 8.909 -20.287 1.00 53.92 8 ASN B O 1
ATOM 703 N N . PRO B 1 9 ? -12.858 10.849 -20.118 1.00 48.04 9 PRO B N 1
ATOM 704 C CA . PRO B 1 9 ? -11.982 11.275 -19.026 1.00 42.41 9 PRO B CA 1
ATOM 705 C C . PRO B 1 9 ? -12.390 10.474 -17.766 1.00 35.57 9 PRO B C 1
ATOM 706 O O . PRO B 1 9 ? -13.525 10.088 -17.613 1.00 37.83 9 PRO B O 1
ATOM 710 N N . VAL B 1 10 ? -11.472 10.266 -16.848 1.00 31.66 10 VAL B N 1
ATOM 711 C CA . VAL B 1 10 ? -11.731 9.367 -15.780 1.00 28.24 10 VAL B CA 1
ATOM 712 C C . VAL B 1 10 ? -12.399 10.289 -14.657 1.00 24.54 10 VAL B C 1
ATOM 713 O O . VAL B 1 10 ? -11.926 11.392 -14.407 1.00 24.93 10 VAL B O 1
ATOM 717 N N . ASN B 1 11 ? -13.511 9.864 -14.050 1.00 23.01 11 ASN B N 1
ATOM 718 C CA . ASN B 1 11 ? -14.029 10.577 -12.852 1.00 24.03 11 ASN B CA 1
ATOM 719 C C . ASN B 1 11 ? -13.311 10.011 -11.664 1.00 22.14 11 ASN B C 1
ATOM 720 O O . ASN B 1 11 ? -13.564 8.866 -11.143 1.00 22.27 11 ASN B O 1
ATOM 725 N N . TYR B 1 12 ? -12.288 10.711 -11.226 1.00 22.20 12 TYR B N 1
ATOM 726 C CA . TYR B 1 12 ? -11.442 10.302 -10.052 1.00 21.21 12 TYR B CA 1
ATOM 727 C C . TYR B 1 12 ? -12.274 9.982 -8.818 1.00 22.78 12 TYR B C 1
ATOM 728 O O . TYR B 1 12 ? -11.981 8.985 -8.175 1.00 22.24 12 TYR B O 1
ATOM 737 N N . ILE B 1 13 ? -13.372 10.650 -8.530 1.00 22.06 13 ILE B N 1
ATOM 738 C CA . ILE B 1 13 ? -14.204 10.378 -7.398 1.00 22.59 13 ILE B CA 1
ATOM 739 C C . ILE B 1 13 ? -14.631 8.928 -7.440 1.00 23.22 13 ILE B C 1
ATOM 740 O O . ILE B 1 13 ? -14.730 8.332 -6.343 1.00 24.15 13 ILE B O 1
ATOM 745 N N . THR B 1 14 ? -15.010 8.397 -8.620 1.00 21.46 14 THR B N 1
ATOM 746 C CA . THR B 1 14 ? -15.479 7.006 -8.682 1.00 21.51 14 THR B CA 1
ATOM 747 C C . THR B 1 14 ? -14.491 6.043 -8.096 1.00 21.12 14 THR B C 1
ATOM 748 O O . THR B 1 14 ? -14.872 5.064 -7.441 1.00 22.25 14 THR B O 1
ATOM 752 N N . PHE B 1 15 ? -13.222 6.336 -8.331 1.00 19.19 15 PHE B N 1
ATOM 753 C CA . PHE B 1 15 ? -12.136 5.387 -7.946 1.00 17.20 15 PHE B CA 1
ATOM 754 C C . PHE B 1 15 ? -11.339 5.797 -6.710 1.00 17.73 15 PHE B C 1
ATOM 755 O O . PHE B 1 15 ? -10.324 5.133 -6.381 1.00 17.66 15 PHE B O 1
ATOM 763 N N . ARG B 1 16 ? -11.710 6.853 -6.023 1.00 18.14 16 ARG B N 1
ATOM 764 C CA . ARG B 1 16 ? -10.837 7.359 -4.976 1.00 19.87 16 ARG B CA 1
ATOM 765 C C . ARG B 1 16 ? -10.617 6.411 -3.818 1.00 20.47 16 ARG B C 1
ATOM 766 O O . ARG B 1 16 ? -9.613 6.622 -3.102 1.00 20.37 16 ARG B O 1
ATOM 774 N N . ASN B 1 17 ? -11.552 5.479 -3.598 1.00 19.81 17 ASN B N 1
ATOM 775 C CA . ASN B 1 17 ? -11.363 4.562 -2.493 1.00 21.79 17 ASN B CA 1
ATOM 776 C C . ASN B 1 17 ? -10.670 3.269 -2.901 1.00 21.25 17 ASN B C 1
ATOM 777 O O . ASN B 1 17 ? -10.489 2.369 -2.057 1.00 22.86 17 ASN B O 1
ATOM 782 N N . GLU B 1 18 ? -10.345 3.115 -4.178 1.00 17.91 18 GLU B N 1
ATOM 783 C CA . GLU B 1 18 ? -9.684 1.864 -4.605 1.00 18.76 18 GLU B CA 1
ATOM 784 C C . GLU B 1 18 ? -8.317 1.818 -3.919 1.00 18.99 18 GLU B C 1
ATOM 785 O O . GLU B 1 18 ? -7.631 2.780 -3.952 1.00 18.79 18 GLU B O 1
ATOM 791 N N . PRO B 1 19 ? -7.917 0.646 -3.375 1.00 18.84 19 PRO B N 1
ATOM 792 C CA . PRO B 1 19 ? -6.642 0.607 -2.691 1.00 18.93 19 PRO B CA 1
ATOM 793 C C . PRO B 1 19 ? -5.453 1.037 -3.563 1.00 17.62 19 PRO B C 1
ATOM 794 O O . PRO B 1 19 ? -4.552 1.739 -3.103 1.00 17.90 19 PRO B O 1
ATOM 798 N N . LEU B 1 20 ? -5.437 0.700 -4.866 1.00 17.24 20 LEU B N 1
ATOM 799 C CA . LEU B 1 20 ? -4.303 1.119 -5.689 1.00 17.66 20 LEU B CA 1
ATOM 800 C C . LEU B 1 20 ? -4.233 2.592 -5.896 1.00 16.71 20 LEU B C 1
ATOM 801 O O . LEU B 1 20 ? -3.143 3.130 -6.097 1.00 17.90 20 LEU B O 1
ATOM 806 N N . VAL B 1 21 ? -5.401 3.268 -5.790 1.00 16.86 21 VAL B N 1
ATOM 807 C CA . VAL B 1 21 ? -5.443 4.731 -5.879 1.00 17.50 21 VAL B CA 1
ATOM 808 C C . VAL B 1 21 ? -5.178 5.348 -4.507 1.00 18.19 21 VAL B C 1
ATOM 809 O O . VAL B 1 21 ? -4.366 6.336 -4.391 1.00 21.07 21 VAL B O 1
ATOM 813 N N . LYS B 1 22 ? -5.874 4.922 -3.433 1.00 17.69 22 LYS B N 1
ATOM 814 C CA . LYS B 1 22 ? -5.776 5.597 -2.195 1.00 19.79 22 LYS B CA 1
ATOM 815 C C . LYS B 1 22 ? -4.503 5.261 -1.406 1.00 19.42 22 LYS B C 1
ATOM 816 O O . LYS B 1 22 ? -4.000 6.153 -0.652 1.00 22.80 22 LYS B O 1
ATOM 822 N N . ASP B 1 23 ? -3.976 4.056 -1.594 1.00 19.06 23 ASP B N 1
ATOM 823 C CA . ASP B 1 23 ? -2.973 3.641 -0.580 1.00 19.61 23 ASP B CA 1
ATOM 824 C C . ASP B 1 23 ? -1.558 3.466 -1.125 1.00 19.62 23 ASP B C 1
ATOM 825 O O . ASP B 1 23 ? -0.631 3.216 -0.342 1.00 23.08 23 ASP B O 1
ATOM 830 N N . VAL B 1 24 ? -1.361 3.489 -2.444 1.00 18.30 24 VAL B N 1
ATOM 831 C CA . VAL B 1 24 ? 0.008 3.307 -2.983 1.00 17.73 24 VAL B CA 1
ATOM 832 C C . VAL B 1 24 ? 0.749 4.590 -2.888 1.00 18.89 24 VAL B C 1
ATOM 833 O O . VAL B 1 24 ? 0.206 5.637 -3.297 1.00 24.46 24 VAL B O 1
ATOM 837 N N A GLU B 1 25 ? 1.999 4.545 -2.499 0.50 18.64 25 GLU B N 1
ATOM 838 N N B GLU B 1 25 ? 1.951 4.640 -2.342 0.50 18.88 25 GLU B N 1
ATOM 839 C CA A GLU B 1 25 ? 2.748 5.738 -2.162 0.50 18.37 25 GLU B CA 1
ATOM 840 C CA B GLU B 1 25 ? 2.677 5.900 -2.326 0.50 18.22 25 GLU B CA 1
ATOM 841 C C A GLU B 1 25 ? 4.076 5.768 -2.949 0.50 16.86 25 GLU B C 1
ATOM 842 C C B GLU B 1 25 ? 4.024 5.795 -2.985 0.50 16.95 25 GLU B C 1
ATOM 843 O O A GLU B 1 25 ? 4.655 4.726 -3.205 0.50 17.67 25 GLU B O 1
ATOM 844 O O B GLU B 1 25 ? 4.558 4.726 -3.168 0.50 17.88 25 GLU B O 1
ATOM 855 N N . LYS B 1 26 ? 4.579 6.939 -3.316 1.00 17.27 26 LYS B N 1
ATOM 856 C CA . LYS B 1 26 ? 5.913 7.000 -3.882 1.00 18.34 26 LYS B CA 1
ATOM 857 C C . LYS B 1 26 ? 6.928 6.355 -2.924 1.00 18.84 26 LYS B C 1
ATOM 858 O O . LYS B 1 26 ? 6.806 6.481 -1.768 1.00 19.69 26 LYS B O 1
ATOM 864 N N . GLY B 1 27 ? 7.884 5.613 -3.453 1.00 18.59 27 GLY B N 1
ATOM 865 C CA . GLY B 1 27 ? 8.909 5.018 -2.661 1.00 19.74 27 GLY B CA 1
ATOM 866 C C . GLY B 1 27 ? 8.556 3.620 -2.185 1.00 19.85 27 GLY B C 1
ATOM 867 O O . GLY B 1 27 ? 9.438 2.962 -1.609 1.00 20.47 27 GLY B O 1
ATOM 884 N N . SER B 1 29 ? 7.734 -0.389 -1.980 1.00 19.69 29 SER B N 1
ATOM 885 C CA . SER B 1 29 ? 8.263 -1.562 -2.586 1.00 19.54 29 SER B CA 1
ATOM 886 C C . SER B 1 29 ? 7.247 -2.342 -3.427 1.00 18.80 29 SER B C 1
ATOM 887 O O . SER B 1 29 ? 6.009 -2.181 -3.268 1.00 19.54 29 SER B O 1
ATOM 890 N N . GLN B 1 30 ? 7.814 -3.090 -4.355 1.00 19.37 30 GLN B N 1
ATOM 891 C CA . GLN B 1 30 ? 6.969 -4.041 -5.108 1.00 20.28 30 GLN B CA 1
ATOM 892 C C . GLN B 1 30 ? 6.134 -4.950 -4.318 1.00 21.20 30 GLN B C 1
ATOM 893 O O . GLN B 1 30 ? 4.926 -5.165 -4.575 1.00 21.16 30 GLN B O 1
ATOM 899 N N . GLN B 1 31 ? 6.725 -5.488 -3.201 1.00 21.51 31 GLN B N 1
ATOM 900 C CA . GLN B 1 31 ? 5.869 -6.369 -2.434 1.00 22.73 31 GLN B CA 1
ATOM 901 C C . GLN B 1 31 ? 4.712 -5.711 -1.725 1.00 20.36 31 GLN B C 1
ATOM 902 O O . GLN B 1 31 ? 3.640 -6.249 -1.632 1.00 21.99 31 GLN B O 1
ATOM 908 N N . GLU B 1 32 ? 4.892 -4.485 -1.235 1.00 19.86 32 GLU B N 1
ATOM 909 C CA . GLU B 1 32 ? 3.774 -3.757 -0.590 1.00 21.32 32 GLU B CA 1
ATOM 910 C C . GLU B 1 32 ? 2.629 -3.416 -1.621 1.00 19.18 32 GLU B C 1
ATOM 911 O O . GLU B 1 32 ? 1.436 -3.550 -1.337 1.00 20.55 32 GLU B O 1
ATOM 917 N N . VAL B 1 33 ? 3.077 -3.060 -2.866 1.00 19.20 33 VAL B N 1
ATOM 918 C CA . VAL B 1 33 ? 2.031 -2.797 -3.824 1.00 18.61 33 VAL B CA 1
ATOM 919 C C . VAL B 1 33 ? 1.264 -4.064 -4.165 1.00 18.62 33 VAL B C 1
ATOM 920 O O . VAL B 1 33 ? 0.068 -3.995 -4.320 1.00 19.07 33 VAL B O 1
ATOM 924 N N . LEU B 1 34 ? 1.933 -5.234 -4.211 1.00 18.37 34 LEU B N 1
ATOM 925 C CA . LEU B 1 34 ? 1.229 -6.493 -4.506 1.00 18.90 34 LEU B CA 1
ATOM 926 C C . LEU B 1 34 ? 0.194 -6.801 -3.424 1.00 20.98 34 LEU B C 1
ATOM 927 O O . LEU B 1 34 ? -0.926 -7.236 -3.647 1.00 22.88 34 LEU B O 1
ATOM 932 N N . ARG B 1 35 ? 0.541 -6.545 -2.157 1.00 21.14 35 ARG B N 1
ATOM 933 C CA . ARG B 1 35 ? -0.382 -6.753 -1.031 1.00 25.17 35 ARG B CA 1
ATOM 934 C C . ARG B 1 35 ? -1.598 -5.847 -1.082 1.00 24.58 35 ARG B C 1
ATOM 935 O O . ARG B 1 35 ? -2.783 -6.301 -0.869 1.00 25.49 35 ARG B O 1
ATOM 943 N N . ILE B 1 36 ? -1.342 -4.560 -1.431 1.00 21.70 36 ILE B N 1
ATOM 944 C CA . ILE B 1 36 ? -2.410 -3.584 -1.469 1.00 22.22 36 ILE B CA 1
ATOM 945 C C . ILE B 1 36 ? -3.384 -3.808 -2.544 1.00 20.49 36 ILE B C 1
ATOM 946 O O . ILE B 1 36 ? -4.610 -3.701 -2.372 1.00 22.91 36 ILE B O 1
ATOM 951 N N . GLY B 1 37 ? -2.814 -4.024 -3.742 1.00 19.91 37 GLY B N 1
ATOM 952 C CA . GLY B 1 37 ? -3.591 -4.058 -5.010 1.00 22.18 37 GLY B CA 1
ATOM 953 C C . GLY B 1 37 ? -3.961 -5.415 -5.564 1.00 22.35 37 GLY B C 1
ATOM 954 O O . GLY B 1 37 ? -4.781 -5.542 -6.515 1.00 25.63 37 GLY B O 1
ATOM 955 N N . GLY B 1 38 ? -3.303 -6.471 -5.055 1.00 22.31 38 GLY B N 1
ATOM 956 C CA . GLY B 1 38 ? -3.575 -7.834 -5.548 1.00 22.81 38 GLY B CA 1
ATOM 957 C C . GLY B 1 38 ? -2.860 -8.106 -6.875 1.00 22.73 38 GLY B C 1
ATOM 958 O O . GLY B 1 38 ? -1.911 -7.365 -7.233 1.00 21.69 38 GLY B O 1
ATOM 959 N N . THR B 1 39 ? -3.199 -9.195 -7.546 1.00 24.38 39 THR B N 1
ATOM 960 C CA . THR B 1 39 ? -2.469 -9.627 -8.717 1.00 23.76 39 THR B CA 1
ATOM 961 C C . THR B 1 39 ? -2.735 -8.643 -9.889 1.00 22.19 39 THR B C 1
ATOM 962 O O . THR B 1 39 ? -3.903 -8.404 -10.235 1.00 24.10 39 THR B O 1
ATOM 966 N N . PRO B 1 40 ? -1.660 -8.077 -10.457 1.00 21.61 40 PRO B N 1
ATOM 967 C CA . PRO B 1 40 ? -1.793 -7.296 -11.713 1.00 20.62 40 PRO B CA 1
ATOM 968 C C . PRO B 1 40 ? -2.340 -8.070 -12.832 1.00 23.29 40 PRO B C 1
ATOM 969 O O . PRO B 1 40 ? -2.150 -9.304 -12.941 1.00 21.91 40 PRO B O 1
ATOM 973 N N . SER B 1 41 ? -3.017 -7.427 -13.787 1.00 22.02 41 SER B N 1
ATOM 974 C CA . SER B 1 41 ? -3.301 -8.098 -15.049 1.00 26.65 41 SER B CA 1
ATOM 975 C C . SER B 1 41 ? -2.048 -8.516 -15.746 1.00 28.38 41 SER B C 1
ATOM 976 O O . SER B 1 41 ? -1.961 -9.584 -16.295 1.00 32.74 41 SER B O 1
ATOM 979 N N . GLY B 1 42 ? -1.040 -7.673 -15.731 1.00 24.84 42 GLY B N 1
ATOM 980 C CA . GLY B 1 42 ? 0.272 -7.986 -16.241 1.00 28.00 42 GLY B CA 1
ATOM 981 C C . GLY B 1 42 ? 1.371 -7.107 -15.677 1.00 25.35 42 GLY B C 1
ATOM 982 O O . GLY B 1 42 ? 1.085 -6.109 -15.033 1.00 22.03 42 GLY B O 1
ATOM 983 N N . THR B 1 43 ? 2.644 -7.482 -15.907 1.00 25.05 43 THR B N 1
ATOM 984 C CA . THR B 1 43 ? 3.781 -6.725 -15.464 1.00 24.41 43 THR B CA 1
ATOM 985 C C . THR B 1 43 ? 4.703 -6.700 -16.666 1.00 24.29 43 THR B C 1
ATOM 986 O O . THR B 1 43 ? 4.715 -7.674 -17.490 1.00 26.79 43 THR B O 1
ATOM 990 N N . GLN B 1 44 ? 5.499 -5.669 -16.738 1.00 23.92 44 GLN B N 1
ATOM 991 C CA . GLN B 1 44 ? 6.576 -5.693 -17.722 1.00 26.11 44 GLN B CA 1
ATOM 992 C C . GLN B 1 44 ? 7.706 -4.796 -17.335 1.00 25.56 44 GLN B C 1
ATOM 993 O O . GLN B 1 44 ? 7.554 -3.861 -16.534 1.00 24.20 44 GLN B O 1
ATOM 999 N N . LYS B 1 45 ? 8.855 -5.009 -17.937 1.00 26.64 45 LYS B N 1
ATOM 1000 C CA . LYS B 1 45 ? 9.981 -4.131 -17.684 1.00 26.55 45 LYS B CA 1
ATOM 1001 C C . LYS B 1 45 ? 9.624 -2.891 -18.474 1.00 25.44 45 LYS B C 1
ATOM 1002 O O . LYS B 1 45 ? 8.944 -2.990 -19.520 1.00 29.39 45 LYS B O 1
ATOM 1008 N N . ARG B 1 46 ? 10.040 -1.740 -18.008 1.00 25.33 46 ARG B N 1
ATOM 1009 C CA . ARG B 1 46 ? 9.757 -0.513 -18.678 1.00 25.15 46 ARG B CA 1
ATOM 1010 C C . ARG B 1 46 ? 10.496 -0.417 -19.986 1.00 25.60 46 ARG B C 1
ATOM 1011 O O . ARG B 1 46 ? 11.566 -0.887 -20.084 1.00 25.64 46 ARG B O 1
ATOM 1019 N N . LEU B 1 47 ? 9.861 0.169 -20.976 1.00 26.58 47 LEU B N 1
ATOM 1020 C CA . LEU B 1 47 ? 10.434 0.077 -22.318 1.00 28.79 47 LEU B CA 1
ATOM 1021 C C . LEU B 1 47 ? 11.695 0.905 -22.445 1.00 30.76 47 LEU B C 1
ATOM 1022 O O . LEU B 1 47 ? 12.679 0.429 -23.038 1.00 34.61 47 LEU B O 1
ATOM 1035 N N . LYS B 1 49 ? 12.989 3.197 -19.727 1.00 44.93 49 LYS B N 1
ATOM 1036 C CA . LYS B 1 49 ? 13.643 3.552 -18.424 1.00 44.74 49 LYS B CA 1
ATOM 1037 C C . LYS B 1 49 ? 14.022 2.256 -17.667 1.00 43.96 49 LYS B C 1
ATOM 1038 O O . LYS B 1 49 ? 13.336 1.255 -17.825 1.00 36.60 49 LYS B O 1
ATOM 1044 N N . PRO B 1 50 ? 15.064 2.293 -16.788 1.00 41.04 50 PRO B N 1
ATOM 1045 C CA . PRO B 1 50 ? 15.092 1.202 -15.796 1.00 35.99 50 PRO B CA 1
ATOM 1046 C C . PRO B 1 50 ? 13.773 1.062 -14.991 1.00 28.91 50 PRO B C 1
ATOM 1047 O O . PRO B 1 50 ? 13.013 2.011 -14.790 1.00 32.19 50 PRO B O 1
ATOM 1051 N N . GLY B 1 51 ? 13.510 -0.136 -14.553 1.00 25.79 51 GLY B N 1
ATOM 1052 C CA . GLY B 1 51 ? 12.372 -0.325 -13.675 1.00 22.39 51 GLY B CA 1
ATOM 1053 C C . GLY B 1 51 ? 11.294 -1.127 -14.365 1.00 22.84 51 GLY B C 1
ATOM 1054 O O . GLY B 1 51 ? 11.519 -1.684 -15.432 1.00 25.51 51 GLY B O 1
ATOM 1055 N N . SER B 1 52 ? 10.091 -1.076 -13.841 1.00 20.81 52 SER B N 1
ATOM 1056 C CA . SER B 1 52 ? 9.062 -1.951 -14.270 1.00 21.47 52 SER B CA 1
ATOM 1057 C C . SER B 1 52 ? 7.714 -1.338 -14.026 1.00 20.84 52 SER B C 1
ATOM 1058 O O . SER B 1 52 ? 7.608 -0.245 -13.475 1.00 21.21 52 SER B O 1
ATOM 1061 N N . CYS B 1 53 ? 6.684 -1.988 -14.567 1.00 19.51 53 CYS B N 1
ATOM 1062 C CA . CYS B 1 53 ? 5.353 -1.435 -14.462 1.00 20.18 53 CYS B CA 1
ATOM 1063 C C . CYS B 1 53 ? 4.342 -2.559 -14.272 1.00 19.10 53 CYS B C 1
ATOM 1064 O O . CYS B 1 53 ? 4.451 -3.617 -14.894 1.00 20.46 53 CYS B O 1
ATOM 1067 N N . ASN B 1 54 ? 3.376 -2.339 -13.455 1.00 16.97 54 ASN B N 1
ATOM 1068 C CA . ASN B 1 54 ? 2.270 -3.270 -13.251 1.00 16.96 54 ASN B CA 1
ATOM 1069 C C . ASN B 1 54 ? 1.021 -2.668 -13.844 1.00 16.37 54 ASN B C 1
ATOM 1070 O O . ASN B 1 54 ? 0.672 -1.462 -13.532 1.00 16.02 54 ASN B O 1
ATOM 1075 N N . SER B 1 55 ? 0.259 -3.455 -14.587 1.00 18.58 55 SER B N 1
ATOM 1076 C CA . SER B 1 55 ? -0.973 -2.966 -15.247 1.00 18.56 55 SER B CA 1
ATOM 1077 C C . SER B 1 55 ? -2.168 -3.564 -14.554 1.00 19.33 55 SER B C 1
ATOM 1078 O O . SER B 1 55 ? -2.131 -4.793 -14.320 1.00 20.81 55 SER B O 1
ATOM 1081 N N . TYR B 1 56 ? -3.245 -2.835 -14.332 1.00 17.55 56 TYR B N 1
ATOM 1082 C CA . TYR B 1 56 ? -4.439 -3.284 -13.684 1.00 18.37 56 TYR B CA 1
ATOM 1083 C C . TYR B 1 56 ? -5.656 -2.775 -14.412 1.00 18.82 56 TYR B C 1
ATOM 1084 O O . TYR B 1 56 ? -5.553 -1.867 -15.267 1.00 18.41 56 TYR B O 1
ATOM 1093 N N . ILE B 1 57 ? -6.757 -3.456 -14.144 1.00 19.96 57 ILE B N 1
ATOM 1094 C CA . ILE B 1 57 ? -8.093 -2.899 -14.530 1.00 20.60 57 ILE B CA 1
ATOM 1095 C C . ILE B 1 57 ? -8.852 -2.715 -13.245 1.00 22.21 57 ILE B C 1
ATOM 1096 O O . ILE B 1 57 ? -9.123 -3.645 -12.488 1.00 23.04 57 ILE B O 1
ATOM 1101 N N . LEU B 1 58 ? -9.161 -1.466 -12.923 1.00 19.67 58 LEU B N 1
ATOM 1102 C CA . LEU B 1 58 ? -9.959 -1.159 -11.751 1.00 20.43 58 LEU B CA 1
ATOM 1103 C C . LEU B 1 58 ? -11.402 -1.417 -12.129 1.00 22.31 58 LEU B C 1
ATOM 1104 O O . LEU B 1 58 ? -11.764 -1.142 -13.333 1.00 25.48 58 LEU B O 1
ATOM 1109 N N . ASN B 1 59 ? -12.197 -1.954 -11.211 1.00 23.37 59 ASN B N 1
ATOM 1110 C CA . ASN B 1 59 ? -13.607 -2.321 -11.578 1.00 26.25 59 ASN B CA 1
ATOM 1111 C C . ASN B 1 59 ? -14.402 -1.863 -10.400 1.00 25.70 59 ASN B C 1
ATOM 1112 O O . ASN B 1 59 ? -14.263 -2.396 -9.316 1.00 27.13 59 ASN B O 1
ATOM 1117 N N . LYS B 1 60 ? -15.163 -0.795 -10.535 1.00 23.44 60 LYS B N 1
ATOM 1118 C CA . LYS B 1 60 ? -15.934 -0.248 -9.401 1.00 23.76 60 LYS B CA 1
ATOM 1119 C C . LYS B 1 60 ? -17.264 0.211 -9.948 1.00 27.05 60 LYS B C 1
ATOM 1120 O O . LYS B 1 60 ? -17.296 0.945 -10.916 1.00 26.80 60 LYS B O 1
ATOM 1126 N N . ASP B 1 61 ? -18.362 -0.318 -9.374 1.00 29.09 61 ASP B N 1
ATOM 1127 C CA . ASP B 1 61 ? -19.709 0.168 -9.696 1.00 30.08 61 ASP B CA 1
ATOM 1128 C C . ASP B 1 61 ? -19.994 0.040 -11.218 1.00 28.87 61 ASP B C 1
ATOM 1129 O O . ASP B 1 61 ? -20.537 1.045 -11.791 1.00 30.62 61 ASP B O 1
ATOM 1134 N N . GLY B 1 62 ? -19.642 -1.099 -11.779 1.00 30.63 62 GLY B N 1
ATOM 1135 C CA . GLY B 1 62 ? -19.872 -1.417 -13.193 1.00 31.79 62 GLY B CA 1
ATOM 1136 C C . GLY B 1 62 ? -18.980 -0.681 -14.178 1.00 36.38 62 GLY B C 1
ATOM 1137 O O . GLY B 1 62 ? -19.231 -0.709 -15.401 1.00 36.41 62 GLY B O 1
ATOM 1138 N N . GLN B 1 63 ? -17.971 0.044 -13.666 1.00 30.36 63 GLN B N 1
ATOM 1139 C CA . GLN B 1 63 ? -17.076 0.767 -14.573 1.00 29.49 63 GLN B CA 1
ATOM 1140 C C . GLN B 1 63 ? -15.705 0.184 -14.510 1.00 31.81 63 GLN B C 1
ATOM 1141 O O . GLN B 1 63 ? -15.223 -0.087 -13.418 1.00 30.34 63 GLN B O 1
ATOM 1147 N N . GLN B 1 64 ? -15.064 -0.036 -15.661 1.00 27.31 64 GLN B N 1
ATOM 1148 C CA . GLN B 1 64 ? -13.742 -0.546 -15.684 1.00 29.23 64 GLN B CA 1
ATOM 1149 C C . GLN B 1 64 ? -12.783 0.564 -16.146 1.00 27.86 64 GLN B C 1
ATOM 1150 O O . GLN B 1 64 ? -13.150 1.498 -16.936 1.00 29.80 64 GLN B O 1
ATOM 1156 N N . GLN B 1 65 ? -11.592 0.546 -15.574 1.00 23.94 65 GLN B N 1
ATOM 1157 C CA . GLN B 1 65 ? -10.685 1.627 -15.824 1.00 21.91 65 GLN B CA 1
ATOM 1158 C C . GLN B 1 65 ? -9.265 1.085 -15.732 1.00 19.78 65 GLN B C 1
ATOM 1159 O O . GLN B 1 65 ? -8.859 0.647 -14.647 1.00 18.81 65 GLN B O 1
ATOM 1165 N N . PRO B 1 66 ? -8.434 1.208 -16.751 1.00 19.53 66 PRO B N 1
ATOM 1166 C CA . PRO B 1 66 ? -7.001 0.878 -16.663 1.00 18.44 66 PRO B CA 1
ATOM 1167 C C . PRO B 1 66 ? -6.292 1.744 -15.646 1.00 16.91 66 PRO B C 1
ATOM 1168 O O . PRO B 1 66 ? -6.574 2.919 -15.466 1.00 18.05 66 PRO B O 1
ATOM 1172 N N . PHE B 1 67 ? -5.307 1.110 -14.968 1.00 16.55 67 PHE B N 1
ATOM 1173 C CA . PHE B 1 67 ? -4.488 1.818 -13.985 1.00 15.11 67 PHE B CA 1
ATOM 1174 C C . PHE B 1 67 ? -3.108 1.170 -14.038 1.00 14.61 67 PHE B C 1
ATOM 1175 O O . PHE B 1 67 ? -3.018 -0.032 -14.351 1.00 17.27 67 PHE B O 1
ATOM 1183 N N . TYR B 1 68 ? -2.062 1.898 -13.718 1.00 13.61 68 TYR B N 1
ATOM 1184 C CA . TYR B 1 68 ? -0.731 1.297 -13.648 1.00 13.82 68 TYR B CA 1
ATOM 1185 C C . TYR B 1 68 ? -0.027 1.845 -12.373 1.00 12.94 68 TYR B C 1
ATOM 1186 O O . TYR B 1 68 ? -0.360 2.904 -11.870 1.00 13.36 68 TYR B O 1
ATOM 1195 N N . VAL B 1 69 ? 0.927 1.019 -11.884 1.00 14.06 69 VAL B N 1
ATOM 1196 C CA . VAL B 1 69 ? 1.923 1.540 -10.931 1.00 14.55 69 VAL B CA 1
ATOM 1197 C C . VAL B 1 69 ? 3.291 1.222 -11.496 1.00 14.81 69 VAL B C 1
ATOM 1198 O O . VAL B 1 69 ? 3.503 0.069 -11.929 1.00 16.85 69 VAL B O 1
ATOM 1202 N N . SER B 1 70 ? 4.173 2.237 -11.553 1.00 14.03 70 SER B N 1
ATOM 1203 C CA . SER B 1 70 ? 5.495 2.009 -12.035 1.00 15.15 70 SER B CA 1
ATOM 1204 C C . SER B 1 70 ? 6.539 2.089 -10.947 1.00 15.77 70 SER B C 1
ATOM 1205 O O . SER B 1 70 ? 6.313 2.767 -9.906 1.00 15.59 70 SER B O 1
ATOM 1208 N N . PHE B 1 71 ? 7.643 1.405 -11.253 1.00 16.97 71 PHE B N 1
ATOM 1209 C CA . PHE B 1 71 ? 8.734 1.349 -10.271 1.00 17.15 71 PHE B CA 1
ATOM 1210 C C . PHE B 1 71 ? 10.057 1.725 -10.923 1.00 18.50 71 PHE B C 1
ATOM 1211 O O . PHE B 1 71 ? 10.278 1.470 -12.116 1.00 19.72 71 PHE B O 1
ATOM 1219 N N . ASP B 1 72 ? 10.864 2.450 -10.161 1.00 18.90 72 ASP B N 1
ATOM 1220 C CA . ASP B 1 72 ? 12.174 2.842 -10.673 1.00 21.13 72 ASP B CA 1
ATOM 1221 C C . ASP B 1 72 ? 13.138 1.660 -10.676 1.00 21.92 72 ASP B C 1
ATOM 1222 O O . ASP B 1 72 ? 12.755 0.537 -10.353 1.00 22.58 72 ASP B O 1
ATOM 1227 N N . GLY B 1 73 ? 14.382 1.920 -11.089 1.00 21.67 73 GLY B N 1
ATOM 1228 C CA . GLY B 1 73 ? 15.356 0.802 -11.181 1.00 24.96 73 GLY B CA 1
ATOM 1229 C C . GLY B 1 73 ? 15.732 0.232 -9.823 1.00 25.68 73 GLY B C 1
ATOM 1230 O O . GLY B 1 73 ? 16.316 -0.853 -9.788 1.00 27.56 73 GLY B O 1
ATOM 1231 N N . SER B 1 74 ? 15.383 0.901 -8.726 1.00 25.64 74 SER B N 1
ATOM 1232 C CA . SER B 1 74 ? 15.652 0.380 -7.398 1.00 25.70 74 SER B CA 1
ATOM 1233 C C . SER B 1 74 ? 14.478 -0.495 -6.884 1.00 25.50 74 SER B C 1
ATOM 1234 O O . SER B 1 74 ? 14.540 -0.996 -5.766 1.00 28.70 74 SER B O 1
ATOM 1237 N N . GLY B 1 75 ? 13.386 -0.621 -7.675 1.00 22.28 75 GLY B N 1
ATOM 1238 C CA . GLY B 1 75 ? 12.256 -1.319 -7.211 1.00 22.14 75 GLY B CA 1
ATOM 1239 C C . GLY B 1 75 ? 11.267 -0.524 -6.398 1.00 22.13 75 GLY B C 1
ATOM 1240 O O . GLY B 1 75 ? 10.388 -1.131 -5.761 1.00 23.41 75 GLY B O 1
ATOM 1241 N N . LYS B 1 76 ? 11.306 0.803 -6.450 1.00 19.92 76 LYS B N 1
ATOM 1242 C CA . LYS B 1 76 ? 10.422 1.613 -5.619 1.00 19.58 76 LYS B CA 1
ATOM 1243 C C . LYS B 1 76 ? 9.410 2.377 -6.464 1.00 18.38 76 LYS B C 1
ATOM 1244 O O . LYS B 1 76 ? 9.796 2.819 -7.582 1.00 19.95 76 LYS B O 1
ATOM 1250 N N . VAL B 1 77 ? 8.192 2.514 -5.981 1.00 18.00 77 VAL B N 1
ATOM 1251 C CA . VAL B 1 77 ? 7.230 3.222 -6.833 1.00 15.90 77 VAL B CA 1
ATOM 1252 C C . VAL B 1 77 ? 7.707 4.609 -7.236 1.00 16.44 77 VAL B C 1
ATOM 1253 O O . VAL B 1 77 ? 8.115 5.410 -6.390 1.00 18.26 77 VAL B O 1
ATOM 1257 N N . ASP B 1 78 ? 7.590 4.928 -8.535 1.00 15.92 78 ASP B N 1
ATOM 1258 C CA . ASP B 1 78 ? 7.873 6.300 -8.979 1.00 17.23 78 ASP B CA 1
ATOM 1259 C C . ASP B 1 78 ? 6.693 6.873 -9.776 1.00 17.13 78 ASP B C 1
ATOM 1260 O O . ASP B 1 78 ? 6.798 8.009 -10.248 1.00 20.43 78 ASP B O 1
ATOM 1265 N N . GLY B 1 79 ? 5.621 6.148 -9.905 1.00 15.64 79 GLY B N 1
ATOM 1266 C CA . GLY B 1 79 ? 4.461 6.665 -10.710 1.00 16.67 79 GLY B CA 1
ATOM 1267 C C . GLY B 1 79 ? 3.276 5.780 -10.620 1.00 15.62 79 GLY B C 1
ATOM 1268 O O . GLY B 1 79 ? 3.347 4.570 -10.240 1.00 14.73 79 GLY B O 1
ATOM 1269 N N . SER B 1 80 ? 2.127 6.374 -10.905 1.00 16.02 80 SER B N 1
ATOM 1270 C CA . SER B 1 80 ? 0.924 5.609 -11.068 1.00 14.66 80 SER B CA 1
ATOM 1271 C C . SER B 1 80 ? -0.048 6.486 -11.873 1.00 16.29 80 SER B C 1
ATOM 1272 O O . SER B 1 80 ? 0.184 7.669 -12.022 1.00 17.73 80 SER B O 1
ATOM 1275 N N . GLY B 1 81 ? -1.082 5.871 -12.391 1.00 15.24 81 GLY B N 1
ATOM 1276 C CA . GLY B 1 81 ? -2.010 6.712 -13.239 1.00 16.22 81 GLY B CA 1
ATOM 1277 C C . GLY B 1 81 ? -3.018 5.868 -13.912 1.00 15.40 81 GLY B C 1
ATOM 1278 O O . GLY B 1 81 ? -2.966 4.640 -13.936 1.00 15.78 81 GLY B O 1
ATOM 1279 N N . PHE B 1 82 ? -4.003 6.548 -14.519 1.00 16.36 82 PHE B N 1
ATOM 1280 C CA . PHE B 1 82 ? -5.188 5.886 -15.028 1.00 16.60 82 PHE B CA 1
ATOM 1281 C C . PHE B 1 82 ? -4.961 5.525 -16.516 1.00 17.57 82 PHE B C 1
ATOM 1282 O O . PHE B 1 82 ? -5.711 5.981 -17.457 1.00 21.79 82 PHE B O 1
ATOM 1290 N N . LEU B 1 83 ? -3.987 4.699 -16.776 1.00 18.37 83 LEU B N 1
ATOM 1291 C CA . LEU B 1 83 ? -3.687 4.168 -18.126 1.00 18.74 83 LEU B CA 1
ATOM 1292 C C . LEU B 1 83 ? -2.924 2.879 -17.986 1.00 18.85 83 LEU B C 1
ATOM 1293 O O . LEU B 1 83 ? -2.462 2.581 -16.858 1.00 18.29 83 LEU B O 1
ATOM 1298 N N . SER B 1 84 ? -2.787 2.104 -19.030 1.00 20.42 84 SER B N 1
ATOM 1299 C CA . SER B 1 84 ? -2.084 0.863 -18.929 1.00 20.82 84 SER B CA 1
ATOM 1300 C C . SER B 1 84 ? -0.613 1.058 -19.090 1.00 21.07 84 SER B C 1
ATOM 1301 O O . SER B 1 84 ? -0.137 2.106 -19.451 1.00 20.90 84 SER B O 1
ATOM 1304 N N . CYS B 1 85 ? 0.162 0.010 -18.744 1.00 20.66 85 CYS B N 1
ATOM 1305 C CA . CYS B 1 85 ? 1.574 0.094 -18.947 1.00 21.95 85 CYS B CA 1
ATOM 1306 C C . CYS B 1 85 ? 1.987 0.213 -20.460 1.00 22.60 85 CYS B C 1
ATOM 1307 O O . CYS B 1 85 ? 2.985 0.877 -20.714 1.00 24.64 85 CYS B O 1
ATOM 1310 N N . SER B 1 86 ? 1.207 -0.425 -21.320 1.00 24.23 86 SER B N 1
ATOM 1311 C CA . SER B 1 86 ? 1.477 -0.328 -22.798 1.00 26.37 86 SER B CA 1
ATOM 1312 C C . SER B 1 86 ? 1.249 1.090 -23.231 1.00 26.35 86 SER B C 1
ATOM 1313 O O . SER B 1 86 ? 2.050 1.619 -24.051 1.00 25.94 86 SER B O 1
ATOM 1316 N N . GLU B 1 87 ? 0.210 1.747 -22.742 1.00 23.43 87 GLU B N 1
ATOM 1317 C CA . GLU B 1 87 ? -0.019 3.156 -23.020 1.00 25.42 87 GLU B CA 1
ATOM 1318 C C . GLU B 1 87 ? 1.064 4.039 -22.431 1.00 25.75 87 GLU B C 1
ATOM 1319 O O . GLU B 1 87 ? 1.478 4.969 -23.017 1.00 27.13 87 GLU B O 1
ATOM 1325 N N . LEU B 1 88 ? 1.492 3.744 -21.222 1.00 24.40 88 LEU B N 1
ATOM 1326 C CA . LEU B 1 88 ? 2.628 4.404 -20.629 1.00 24.59 88 LEU B CA 1
ATOM 1327 C C . LEU B 1 88 ? 3.838 4.250 -21.566 1.00 26.00 88 LEU B C 1
ATOM 1328 O O . LEU B 1 88 ? 4.487 5.234 -21.805 1.00 27.87 88 LEU B O 1
ATOM 1333 N N . ASP B 1 89 ? 4.117 3.047 -22.003 1.00 26.50 89 ASP B N 1
ATOM 1334 C CA . ASP B 1 89 ? 5.291 2.892 -22.929 1.00 27.86 89 ASP B CA 1
ATOM 1335 C C . ASP B 1 89 ? 5.157 3.740 -24.208 1.00 29.39 89 ASP B C 1
ATOM 1336 O O . ASP B 1 89 ? 6.173 4.300 -24.640 1.00 28.94 89 ASP B O 1
ATOM 1341 N N . ARG B 1 90 ? 3.951 3.879 -24.779 1.00 26.57 90 ARG B N 1
ATOM 1342 C CA . ARG B 1 90 ? 3.739 4.711 -25.992 1.00 28.52 90 ARG B CA 1
ATOM 1343 C C . ARG B 1 90 ? 4.092 6.148 -25.669 1.00 30.33 90 ARG B C 1
ATOM 1344 O O . ARG B 1 90 ? 4.724 6.831 -26.489 1.00 31.69 90 ARG B O 1
ATOM 1352 N N . HIS B 1 91 ? 3.664 6.628 -24.489 1.00 29.07 91 HIS B N 1
ATOM 1353 C CA . HIS B 1 91 ? 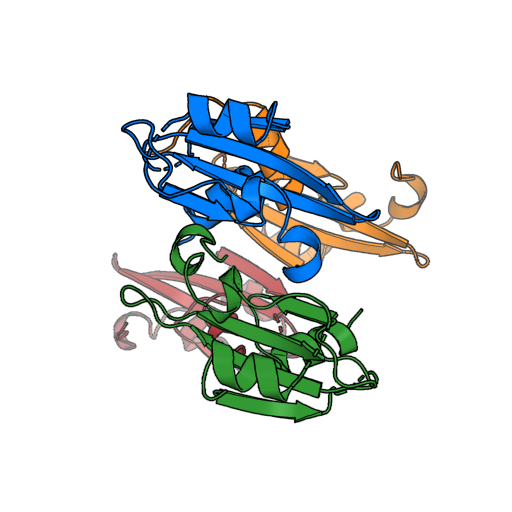4.073 7.983 -24.072 1.00 32.95 91 HIS B CA 1
ATOM 1354 C C . HIS B 1 91 ? 5.523 8.179 -23.937 1.00 34.58 91 HIS B C 1
ATOM 1355 O O . HIS B 1 91 ? 6.070 9.123 -24.464 1.00 36.94 91 HIS B O 1
ATOM 1362 N N . GLU B 1 92 ? 6.170 7.258 -23.243 1.00 33.30 92 GLU B N 1
ATOM 1363 C CA . GLU B 1 92 ? 7.606 7.347 -23.014 1.00 34.68 92 GLU B CA 1
ATOM 1364 C C . GLU B 1 92 ? 8.376 7.258 -24.344 1.00 33.09 92 GLU B C 1
ATOM 1365 O O . GLU B 1 92 ? 9.333 7.987 -24.583 1.00 38.45 92 GLU B O 1
ATOM 1371 N N . ARG B 1 93 ? 7.948 6.351 -25.217 1.00 32.37 93 ARG B N 1
ATOM 1372 C CA . ARG B 1 93 ? 8.594 6.276 -26.513 1.00 32.47 93 ARG B CA 1
ATOM 1373 C C . ARG B 1 93 ? 8.385 7.533 -27.363 1.00 36.66 93 ARG B C 1
ATOM 1374 O O . ARG B 1 93 ? 9.335 7.961 -28.060 1.00 36.05 93 ARG B O 1
ATOM 1382 N N . ASP B 1 94 ? 7.204 8.147 -27.306 1.00 38.68 94 ASP B N 1
ATOM 1383 C CA . ASP B 1 94 ? 6.883 9.298 -28.185 1.00 44.93 94 ASP B CA 1
ATOM 1384 C C . ASP B 1 94 ? 7.646 10.528 -27.679 1.00 47.98 94 ASP B C 1
ATOM 1385 O O . ASP B 1 94 ? 8.048 11.402 -28.466 1.00 51.00 94 ASP B O 1
ATOM 1390 N N . ALA B 1 95 ? 7.869 10.569 -26.364 1.00 46.96 95 ALA B N 1
ATOM 1391 C CA . ALA B 1 95 ? 8.693 11.602 -25.722 1.00 48.83 95 ALA B CA 1
ATOM 1392 C C . ALA B 1 95 ? 10.126 11.547 -26.259 1.00 52.57 95 ALA B C 1
ATOM 1393 O O . ALA B 1 95 ? 10.744 12.606 -26.433 1.00 53.79 95 ALA B O 1
ATOM 1395 N N . ARG B 1 96 ? 10.644 10.330 -26.513 1.00 48.28 96 ARG B N 1
ATOM 1396 C CA . ARG B 1 96 ? 12.021 10.133 -27.020 1.00 50.10 96 ARG B CA 1
ATOM 1397 C C . ARG B 1 96 ? 12.085 9.381 -28.378 1.00 46.28 96 ARG B C 1
ATOM 1398 O O . ARG B 1 96 ? 12.594 8.273 -28.397 1.00 44.87 96 ARG B O 1
ATOM 1406 N N . PRO B 1 97 ? 11.585 9.990 -29.493 1.00 45.58 97 PRO B N 1
ATOM 1407 C CA . PRO B 1 97 ? 11.398 9.210 -30.762 1.00 45.22 97 PRO B CA 1
ATOM 1408 C C . PRO B 1 97 ? 12.706 8.918 -31.495 1.00 44.53 97 PRO B C 1
ATOM 1409 O O . PRO B 1 97 ? 12.730 8.156 -32.491 1.00 45.82 97 PRO B O 1
ATOM 1413 N N . HIS B 1 98 ? 13.803 9.545 -31.076 1.00 47.14 98 HIS B N 1
ATOM 1414 C CA . HIS B 1 98 ? 15.097 9.384 -31.808 1.00 50.89 98 HIS B CA 1
ATOM 1415 C C . HIS B 1 98 ? 16.025 8.424 -31.104 1.00 51.06 98 HIS B C 1
ATOM 1416 O O . HIS B 1 98 ? 17.061 8.041 -31.644 1.00 51.54 98 HIS B O 1
ATOM 1423 N N . HIS B 1 99 ? 15.638 7.996 -29.900 1.00 52.41 99 HIS B N 1
ATOM 1424 C CA . HIS B 1 99 ? 16.470 7.117 -29.088 1.00 55.93 99 HIS B CA 1
ATOM 1425 C C . HIS B 1 99 ? 16.460 5.673 -29.582 1.00 57.47 99 HIS B C 1
ATOM 1426 O O . HIS B 1 99 ? 15.501 5.238 -30.237 1.00 53.52 99 HIS B O 1
ATOM 1433 N N . HIS B 1 100 ? 17.553 4.935 -29.338 1.00 56.63 100 HIS B N 1
ATOM 1434 C CA . HIS B 1 100 ? 17.625 3.473 -29.566 1.00 55.86 100 HIS B CA 1
ATOM 1435 C C . HIS B 1 100 ? 18.523 2.852 -28.531 1.00 56.70 100 HIS B C 1
ATOM 1436 O O . HIS B 1 100 ? 19.322 3.557 -27.872 1.00 51.90 100 HIS B O 1
ATOM 1443 N N . HIS B 1 101 ? 18.402 1.537 -28.360 1.00 58.29 101 HIS B N 1
ATOM 1444 C CA . HIS B 1 101 ? 19.112 0.830 -27.286 1.00 60.94 101 HIS B CA 1
ATOM 1445 C C . HIS B 1 101 ? 20.206 -0.037 -27.835 1.00 61.44 101 HIS B C 1
ATOM 1446 O O . HIS B 1 101 ? 20.954 -0.647 -27.072 1.00 59.91 101 HIS B O 1
ATOM 1453 N N . HIS B 1 102 ? 20.323 -0.099 -29.159 1.00 61.80 102 HIS B N 1
ATOM 1454 C CA . HIS B 1 102 ? 21.262 -1.028 -29.801 1.00 63.09 102 HIS B CA 1
ATOM 1455 C C . HIS B 1 102 ? 22.625 -0.484 -30.154 1.00 66.02 102 HIS B C 1
ATOM 1456 O O . HIS B 1 102 ? 22.946 0.659 -29.845 1.00 70.90 102 HIS B O 1
ATOM 1463 N N . PRO C 1 9 ? 1.677 -11.031 -33.459 1.00 48.26 9 PRO C N 1
ATOM 1464 C CA . PRO C 1 9 ? 3.050 -10.573 -33.639 1.00 44.95 9 PRO C CA 1
ATOM 1465 C C . PRO C 1 9 ? 3.569 -10.777 -35.071 1.00 38.45 9 PRO C C 1
ATOM 1466 O O . PRO C 1 9 ? 4.745 -10.853 -35.299 1.00 40.18 9 PRO C O 1
ATOM 1470 N N . VAL C 1 10 ? 2.702 -10.785 -36.047 1.00 31.53 10 VAL C N 1
ATOM 1471 C CA . VAL C 1 10 ? 2.997 -11.463 -37.317 1.00 30.24 10 VAL C CA 1
ATOM 1472 C C . VAL C 1 10 ? 3.712 -10.399 -38.125 1.00 27.61 10 VAL C C 1
ATOM 1473 O O . VAL C 1 10 ? 3.300 -9.229 -38.070 1.00 27.87 10 VAL C O 1
ATOM 1477 N N . ASN C 1 11 ? 4.797 -10.764 -38.829 1.00 25.24 11 ASN C N 1
ATOM 1478 C CA . ASN C 1 11 ? 5.409 -9.837 -39.784 1.00 26.16 11 ASN C CA 1
ATOM 1479 C C . ASN C 1 11 ? 4.679 -10.144 -40.994 1.00 24.63 11 ASN C C 1
ATOM 1480 O O . ASN C 1 11 ? 4.959 -11.150 -41.678 1.00 25.38 11 ASN C O 1
ATOM 1485 N N . TYR C 1 12 ? 3.720 -9.286 -41.370 1.00 24.90 12 TYR C N 1
ATOM 1486 C CA . TYR C 1 12 ? 2.901 -9.485 -42.506 1.00 25.08 12 TYR C CA 1
ATOM 1487 C C . TYR C 1 12 ? 3.728 -9.628 -43.782 1.00 23.70 12 TYR C C 1
ATOM 1488 O O . TYR C 1 12 ? 3.428 -10.382 -44.746 1.00 24.47 12 TYR C O 1
ATOM 1497 N N . ILE C 1 13 ? 4.805 -8.867 -43.898 1.00 21.95 13 ILE C N 1
ATOM 1498 C CA . ILE C 1 13 ? 5.650 -8.923 -45.122 1.00 25.40 13 ILE C CA 1
ATOM 1499 C C . ILE C 1 13 ? 6.124 -10.359 -45.373 1.00 24.56 13 ILE C C 1
ATOM 1500 O O . ILE C 1 13 ? 6.206 -10.806 -46.507 1.00 24.38 13 ILE C O 1
ATOM 1505 N N . THR C 1 14 ? 6.440 -11.109 -44.346 1.00 20.55 14 THR C N 1
ATOM 1506 C CA . THR C 1 14 ? 6.902 -12.446 -44.548 1.00 21.17 14 THR C CA 1
ATOM 1507 C C . THR C 1 14 ? 5.916 -13.311 -45.361 1.00 23.74 14 THR C C 1
ATOM 1508 O O . THR C 1 14 ? 6.298 -14.162 -46.150 1.00 24.20 14 THR C O 1
ATOM 1512 N N . PHE C 1 15 ? 4.638 -13.104 -45.064 1.00 22.51 15 PHE C N 1
ATOM 1513 C CA . PHE C 1 15 ? 3.597 -13.963 -45.560 1.00 21.01 15 PHE C CA 1
ATOM 1514 C C . PHE C 1 15 ? 2.766 -13.331 -46.636 1.00 19.80 15 PHE C C 1
ATOM 1515 O O . PHE C 1 15 ? 1.778 -14.004 -47.121 1.00 20.76 15 PHE C O 1
ATOM 1523 N N . ARG C 1 16 ? 3.103 -12.125 -47.047 1.00 20.25 16 ARG C N 1
ATOM 1524 C CA . ARG C 1 16 ? 2.197 -11.386 -47.931 1.00 20.53 16 ARG C CA 1
ATOM 1525 C C . ARG C 1 16 ? 2.019 -11.949 -49.345 1.00 23.29 16 ARG C C 1
ATOM 1526 O O . ARG C 1 16 ? 1.022 -11.625 -49.965 1.00 24.45 16 ARG C O 1
ATOM 1534 N N . ASN C 1 17 ? 2.905 -12.836 -49.744 1.00 21.41 17 ASN C N 1
ATOM 1535 C CA . ASN C 1 17 ? 2.692 -13.440 -51.067 1.00 24.73 17 ASN C CA 1
ATOM 1536 C C . ASN C 1 17 ? 2.072 -14.790 -51.042 1.00 27.65 17 ASN C C 1
ATOM 1537 O O . ASN C 1 17 ? 1.868 -15.397 -52.097 1.00 27.72 17 ASN C O 1
ATOM 1542 N N . GLU C 1 18 ? 1.717 -15.267 -49.850 1.00 22.28 18 GLU C N 1
ATOM 1543 C CA . GLU C 1 18 ? 1.014 -16.535 -49.728 1.00 24.22 18 GLU C CA 1
ATOM 1544 C C . GLU C 1 18 ? -0.331 -16.416 -50.396 1.00 24.11 18 GLU C C 1
ATOM 1545 O O . GLU C 1 18 ? -1.036 -15.503 -50.127 1.00 23.11 18 GLU C O 1
ATOM 1551 N N . PRO C 1 19 ? -0.743 -17.406 -51.259 1.00 25.26 19 PRO C N 1
ATOM 1552 C CA . PRO C 1 19 ? -2.021 -17.247 -51.893 1.00 26.03 19 PRO C CA 1
ATOM 1553 C C . PRO C 1 19 ? -3.188 -17.071 -50.948 1.00 24.59 19 PRO C C 1
ATOM 1554 O O . PRO C 1 19 ? -4.148 -16.321 -51.265 1.00 24.89 19 PRO C O 1
ATOM 1558 N N . LEU C 1 20 ? -3.189 -17.774 -49.820 1.00 21.74 20 LEU C N 1
ATOM 1559 C CA . LEU C 1 20 ? -4.281 -17.543 -48.872 1.00 21.39 20 LEU C CA 1
ATOM 1560 C C . LEU C 1 20 ? -4.414 -16.089 -48.416 1.00 20.69 20 LEU C C 1
ATOM 1561 O O . LEU C 1 20 ? -5.506 -15.676 -47.994 1.00 20.35 20 LEU C O 1
ATOM 1566 N N . VAL C 1 21 ? -3.239 -15.440 -48.329 1.00 19.37 21 VAL C N 1
ATOM 1567 C CA . VAL C 1 21 ? -3.239 -14.012 -47.854 1.00 20.47 21 VAL C CA 1
ATOM 1568 C C . VAL C 1 21 ? -3.484 -13.128 -49.062 1.00 20.15 21 VAL C C 1
ATOM 1569 O O . VAL C 1 21 ? -4.300 -12.208 -48.947 1.00 24.99 21 VAL C O 1
ATOM 1573 N N . LYS C 1 22 ? -2.771 -13.367 -50.142 1.00 21.61 22 LYS C N 1
ATOM 1574 C CA . LYS C 1 22 ? -2.805 -12.443 -51.317 1.00 25.90 22 LYS C CA 1
ATOM 1575 C C . LYS C 1 22 ? -4.069 -12.552 -52.162 1.00 27.30 22 LYS C C 1
ATOM 1576 O O . LYS C 1 22 ? -4.575 -11.558 -52.641 1.00 30.01 22 LYS C O 1
ATOM 1582 N N . ASP C 1 23 ? -4.619 -13.740 -52.275 1.00 24.52 23 ASP C N 1
ATOM 1583 C CA . ASP C 1 23 ? -5.585 -14.037 -53.376 1.00 25.07 23 ASP C CA 1
ATOM 1584 C C . ASP C 1 23 ? -6.986 -14.351 -52.890 1.00 25.71 23 ASP C C 1
ATOM 1585 O O . ASP C 1 23 ? -7.901 -14.370 -53.724 1.00 28.90 23 ASP C O 1
ATOM 1590 N N . VAL C 1 24 ? -7.185 -14.681 -51.609 1.00 22.48 24 VAL C N 1
ATOM 1591 C CA . VAL C 1 24 ? -8.567 -14.928 -51.072 1.00 21.93 24 VAL C CA 1
ATOM 1592 C C . VAL C 1 24 ? -9.282 -13.615 -50.982 1.00 23.01 24 VAL C C 1
ATOM 1593 O O . VAL C 1 24 ? -8.788 -12.698 -50.281 1.00 25.89 24 VAL C O 1
ATOM 1597 N N . GLU C 1 25 ? -10.491 -13.546 -51.482 1.00 24.61 25 GLU C N 1
ATOM 1598 C CA . GLU C 1 25 ? -11.244 -12.269 -51.460 1.00 26.86 25 GLU C CA 1
ATOM 1599 C C . GLU C 1 25 ? -12.627 -12.534 -50.866 1.00 24.07 25 GLU C C 1
ATOM 1600 O O . GLU C 1 25 ? -13.128 -13.663 -50.913 1.00 26.00 25 GLU C O 1
ATOM 1606 N N . LYS C 1 26 ? -13.199 -11.454 -50.300 1.00 26.57 26 LYS C N 1
ATOM 1607 C CA . LYS C 1 26 ? -14.525 -11.537 -49.736 1.00 28.75 26 LYS C CA 1
ATOM 1608 C C . LYS C 1 26 ? -15.469 -12.063 -50.809 1.00 28.37 26 LYS C C 1
ATOM 1609 O O . LYS C 1 26 ? -15.399 -11.614 -51.967 1.00 31.05 26 LYS C O 1
ATOM 1615 N N . GLY C 1 27 ? -16.362 -12.944 -50.416 1.00 27.93 27 GLY C N 1
ATOM 1616 C CA . GLY C 1 27 ? -17.398 -13.409 -51.324 1.00 27.31 27 GLY C CA 1
ATOM 1617 C C . GLY C 1 27 ? -17.053 -14.669 -52.102 1.00 28.34 27 GLY C C 1
ATOM 1618 O O . GLY C 1 27 ? -17.908 -15.241 -52.760 1.00 31.74 27 GLY C O 1
ATOM 1627 N N . SER C 1 29 ? -16.321 -18.620 -52.891 1.00 29.08 29 SER C N 1
ATOM 1628 C CA . SER C 1 29 ? -16.886 -19.808 -52.335 1.00 28.59 29 SER C CA 1
ATOM 1629 C C . SER C 1 29 ? -15.928 -20.740 -51.676 1.00 29.75 29 SER C C 1
ATOM 1630 O O . SER C 1 29 ? -14.681 -20.614 -51.812 1.00 30.34 29 SER C O 1
ATOM 1633 N N . GLN C 1 30 ? -16.486 -21.626 -50.854 1.00 33.95 30 GLN C N 1
ATOM 1634 C CA . GLN C 1 30 ? -15.707 -22.659 -50.225 1.00 35.49 30 GLN C CA 1
ATOM 1635 C C . GLN C 1 30 ? -14.820 -23.412 -51.228 1.00 37.77 30 GLN C C 1
ATOM 1636 O O . GLN C 1 30 ? -13.621 -23.597 -51.013 1.00 33.52 30 GLN C O 1
ATOM 1642 N N . GLN C 1 31 ? -15.403 -23.790 -52.367 1.00 38.78 31 GLN C N 1
ATOM 1643 C CA . GLN C 1 31 ? -14.653 -24.536 -53.327 1.00 39.42 31 GLN C CA 1
ATOM 1644 C C . GLN C 1 31 ? -13.563 -23.700 -53.989 1.00 36.17 31 GLN C C 1
ATOM 1645 O O . GLN C 1 31 ? -12.487 -24.180 -54.245 1.00 34.71 31 GLN C O 1
ATOM 1651 N N . GLU C 1 32 ? -13.806 -22.418 -54.213 1.00 34.95 32 GLU C N 1
ATOM 1652 C CA . GLU C 1 32 ? -12.724 -21.612 -54.774 1.00 31.87 32 GLU C CA 1
ATOM 1653 C C . GLU C 1 32 ? -11.517 -21.457 -53.780 1.00 30.78 32 GLU C C 1
ATOM 1654 O O . GLU C 1 32 ? -10.368 -21.456 -54.129 1.00 27.82 32 GLU C O 1
ATOM 1660 N N . VAL C 1 33 ? -11.816 -21.252 -52.502 1.00 27.12 33 VAL C N 1
ATOM 1661 C CA . VAL C 1 33 ? -10.711 -21.090 -51.508 1.00 28.00 33 VAL C CA 1
ATOM 1662 C C . VAL C 1 33 ? -9.860 -22.366 -51.440 1.00 27.43 33 VAL C C 1
ATOM 1663 O O . VAL C 1 33 ? -8.659 -22.318 -51.289 1.00 29.07 33 VAL C O 1
ATOM 1667 N N . LEU C 1 34 ? -10.562 -23.528 -51.587 1.00 30.39 34 LEU C N 1
ATOM 1668 C CA . LEU C 1 34 ? -9.817 -24.789 -51.672 1.00 31.91 34 LEU C CA 1
ATOM 1669 C C . LEU C 1 34 ? -8.868 -24.851 -52.851 1.00 30.41 34 LEU C C 1
ATOM 1670 O O . LEU C 1 34 ? -7.723 -25.245 -52.748 1.00 34.74 34 LEU C O 1
ATOM 1675 N N . ARG C 1 35 ? -9.344 -24.387 -54.004 1.00 34.70 35 ARG C N 1
ATOM 1676 C CA . ARG C 1 35 ? -8.475 -24.310 -55.167 1.00 35.85 35 ARG C CA 1
ATOM 1677 C C . ARG C 1 35 ? -7.249 -23.437 -54.940 1.00 34.64 35 ARG C C 1
ATOM 1678 O O . ARG C 1 35 ? -6.125 -23.780 -55.220 1.00 36.34 35 ARG C O 1
ATOM 1686 N N . ILE C 1 36 ? -7.460 -22.227 -54.419 1.00 31.82 36 ILE C N 1
ATOM 1687 C CA . ILE C 1 36 ? -6.445 -21.228 -54.429 1.00 33.21 36 ILE C CA 1
ATOM 1688 C C . ILE C 1 36 ? -5.432 -21.500 -53.345 1.00 31.24 36 ILE C C 1
ATOM 1689 O O . ILE C 1 36 ? -4.260 -21.236 -53.522 1.00 31.98 36 ILE C O 1
ATOM 1694 N N . GLY C 1 37 ? -5.882 -22.004 -52.208 1.00 29.78 37 GLY C N 1
ATOM 1695 C CA . GLY C 1 37 ? -5.003 -22.216 -51.066 1.00 32.55 37 GLY C CA 1
ATOM 1696 C C . GLY C 1 37 ? -4.616 -23.618 -50.675 1.00 34.77 37 GLY C C 1
ATOM 1697 O O . GLY C 1 37 ? -3.843 -23.828 -49.728 1.00 34.56 37 GLY C O 1
ATOM 1698 N N . GLY C 1 38 ? -5.176 -24.591 -51.410 1.00 32.17 38 GLY C N 1
ATOM 1699 C CA . GLY C 1 38 ? -4.895 -26.003 -51.176 1.00 34.24 38 GLY C CA 1
ATOM 1700 C C . GLY C 1 38 ? -5.549 -26.517 -49.909 1.00 31.67 38 GLY C C 1
ATOM 1701 O O . GLY C 1 38 ? -6.489 -25.912 -49.329 1.00 32.06 38 GLY C O 1
ATOM 1702 N N . THR C 1 39 ? -5.020 -27.656 -49.448 1.00 34.93 39 THR C N 1
ATOM 1703 C CA . THR C 1 39 ? -5.763 -28.387 -48.385 1.00 33.43 39 THR C CA 1
ATOM 1704 C C . THR C 1 39 ? -5.646 -27.733 -47.037 1.00 30.22 39 THR C C 1
ATOM 1705 O O . THR C 1 39 ? -4.508 -27.410 -46.576 1.00 31.51 39 THR C O 1
ATOM 1709 N N . PRO C 1 40 ? -6.784 -27.490 -46.387 1.00 32.11 40 PRO C N 1
ATOM 1710 C CA . PRO C 1 40 ? -6.679 -26.993 -45.057 1.00 32.54 40 PRO C CA 1
ATOM 1711 C C . PRO C 1 40 ? -6.029 -27.901 -44.042 1.00 34.61 40 PRO C C 1
ATOM 1712 O O . PRO C 1 40 ? -6.106 -29.146 -44.234 1.00 33.20 40 PRO C O 1
ATOM 1716 N N . SER C 1 41 ? -5.538 -27.380 -42.916 1.00 31.51 41 SER C N 1
ATOM 1717 C CA . SER C 1 41 ? -5.177 -28.302 -41.844 1.00 36.67 41 SER C CA 1
ATOM 1718 C C . SE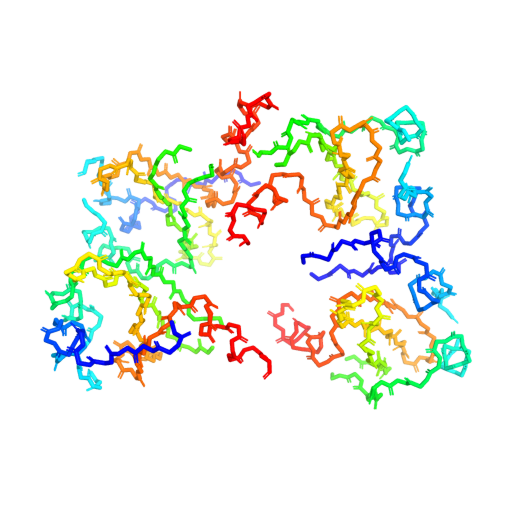R C 1 41 ? -6.479 -28.930 -41.372 1.00 37.84 41 SER C C 1
ATOM 1719 O O . SER C 1 41 ? -6.515 -30.105 -40.929 1.00 43.53 41 SER C O 1
ATOM 1722 N N . GLY C 1 42 ? -7.553 -28.136 -41.433 1.00 34.92 42 GLY C N 1
ATOM 1723 C CA . GLY C 1 42 ? -8.838 -28.643 -40.984 1.00 37.78 42 GLY C CA 1
ATOM 1724 C C . GLY C 1 42 ? -9.904 -27.628 -41.258 1.00 34.30 42 GLY C C 1
ATOM 1725 O O . GLY C 1 42 ? -9.625 -26.446 -41.477 1.00 29.64 42 GLY C O 1
ATOM 1726 N N . THR C 1 43 ? -11.157 -28.045 -41.190 1.00 34.93 43 THR C N 1
ATOM 1727 C CA . THR C 1 43 ? -12.282 -27.283 -41.677 1.00 30.63 43 THR C CA 1
ATOM 1728 C C . THR C 1 43 ? -13.423 -27.698 -40.764 1.00 32.05 43 THR C C 1
ATOM 1729 O O . THR C 1 43 ? -13.632 -28.936 -40.538 1.00 33.28 43 THR C O 1
ATOM 1733 N N . GLN C 1 44 ? -14.194 -26.739 -40.298 1.00 28.37 44 GLN C N 1
ATOM 1734 C CA . GLN C 1 44 ? -15.284 -27.088 -39.336 1.00 32.27 44 GLN C CA 1
ATOM 1735 C C . GLN C 1 44 ? -16.349 -25.988 -39.349 1.00 29.23 44 GLN C C 1
ATOM 1736 O O . GLN C 1 44 ? -16.158 -24.857 -39.795 1.00 27.12 44 GLN C O 1
ATOM 1742 N N . LYS C 1 45 ? -17.512 -26.346 -38.855 1.00 30.44 45 LYS C N 1
ATOM 1743 C CA . LYS C 1 45 ? -18.524 -25.365 -38.582 1.00 32.28 45 LYS C CA 1
ATOM 1744 C C . LYS C 1 45 ? -18.057 -24.285 -37.607 1.00 34.38 45 LYS C C 1
ATOM 1745 O O . LYS C 1 45 ? -17.108 -24.510 -36.806 1.00 39.63 45 LYS C O 1
ATOM 1751 N N . ARG C 1 46 ? -18.578 -23.059 -37.795 1.00 33.07 46 ARG C N 1
ATOM 1752 C CA . ARG C 1 46 ? -18.261 -22.014 -36.830 1.00 35.99 46 ARG C CA 1
ATOM 1753 C C . ARG C 1 46 ? -18.979 -22.260 -35.579 1.00 38.95 46 ARG C C 1
ATOM 1754 O O . ARG C 1 46 ? -20.162 -22.661 -35.610 1.00 37.89 46 ARG C O 1
ATOM 1762 N N . LEU C 1 47 ? -18.274 -22.071 -34.475 1.00 38.72 47 LEU C N 1
ATOM 1763 C CA . LEU C 1 47 ? -18.947 -22.247 -33.183 1.00 47.19 47 LEU C CA 1
ATOM 1764 C C . LEU C 1 47 ? -20.110 -21.235 -32.980 1.00 50.98 47 LEU C C 1
ATOM 1765 O O . LEU C 1 47 ? -21.232 -21.606 -32.592 1.00 57.76 47 LEU C O 1
ATOM 1778 N N . LYS C 1 49 ? -21.383 -18.583 -34.999 1.00 57.61 49 LYS C N 1
ATOM 1779 C CA . LYS C 1 49 ? -22.206 -17.972 -36.056 1.00 53.33 49 LYS C CA 1
ATOM 1780 C C . LYS C 1 49 ? -22.510 -18.991 -37.150 1.00 50.56 49 LYS C C 1
ATOM 1781 O O . LYS C 1 49 ? -21.864 -20.068 -37.191 1.00 45.29 49 LYS C O 1
ATOM 1787 N N . PRO C 1 50 ? -23.521 -18.695 -38.007 1.00 45.19 50 PRO C N 1
ATOM 1788 C CA . PRO C 1 50 ? -23.670 -19.369 -39.302 1.00 42.14 50 PRO C CA 1
ATOM 1789 C C . PRO C 1 50 ? -22.339 -19.485 -40.093 1.00 35.51 50 PRO C C 1
ATOM 1790 O O . PRO C 1 50 ? -21.531 -18.555 -40.127 1.00 38.62 50 PRO C O 1
ATOM 1794 N N . GLY C 1 51 ? -22.139 -20.598 -40.762 1.00 32.88 51 GLY C N 1
ATOM 1795 C CA . GLY C 1 51 ? -21.017 -20.714 -41.738 1.00 28.03 51 GLY C CA 1
ATOM 1796 C C . GLY C 1 51 ? -19.913 -21.603 -41.250 1.00 29.83 51 GLY C C 1
ATOM 1797 O O . GLY C 1 51 ? -20.130 -22.469 -40.354 1.00 31.61 51 GLY C O 1
ATOM 1798 N N . SER C 1 52 ? -18.720 -21.461 -41.831 1.00 25.72 52 SER C N 1
ATOM 1799 C CA . SER C 1 52 ? -17.690 -22.416 -41.614 1.00 24.41 52 SER C CA 1
ATOM 1800 C C . SER C 1 52 ? -16.337 -21.718 -41.598 1.00 25.47 52 SER C C 1
ATOM 1801 O O . SER C 1 52 ? -16.256 -20.520 -41.828 1.00 25.40 52 SER C O 1
ATOM 1804 N N . CYS C 1 53 ? -15.316 -22.467 -41.316 1.00 21.07 53 CYS C N 1
ATOM 1805 C CA . CYS C 1 53 ? -13.995 -21.842 -41.099 1.00 22.84 53 CYS C CA 1
ATOM 1806 C C . CYS C 1 53 ? -12.995 -22.934 -41.550 1.00 23.08 53 CYS C C 1
ATOM 1807 O O . CYS C 1 53 ? -12.988 -24.124 -41.104 1.00 23.88 53 CYS C O 1
ATOM 1810 N N . ASN C 1 54 ? -12.016 -22.511 -42.364 1.00 22.54 54 ASN C N 1
ATOM 1811 C CA . ASN C 1 54 ? -10.856 -23.341 -42.697 1.00 22.93 54 ASN C CA 1
ATOM 1812 C C . ASN C 1 54 ? -9.609 -22.865 -42.006 1.00 22.48 54 ASN C C 1
ATOM 1813 O O . ASN C 1 54 ? -9.346 -21.586 -41.960 1.00 22.58 54 ASN C O 1
ATOM 1818 N N . SER C 1 55 ? -8.851 -23.765 -41.382 1.00 24.73 55 SER C N 1
ATOM 1819 C CA . SER C 1 55 ? -7.587 -23.359 -40.695 1.00 25.62 55 SER C CA 1
ATOM 1820 C C . SER C 1 55 ? -6.442 -23.900 -41.478 1.00 26.88 55 SER C C 1
ATOM 1821 O O . SER C 1 55 ? -6.532 -24.940 -42.135 1.00 26.20 55 SER C O 1
ATOM 1824 N N . TYR C 1 56 ? -5.316 -23.158 -41.311 1.00 23.95 56 TYR C N 1
ATOM 1825 C CA . TYR C 1 56 ? -4.096 -23.433 -42.060 1.00 24.61 56 TYR C CA 1
ATOM 1826 C C . TYR C 1 56 ? -2.904 -23.120 -41.174 1.00 23.97 56 TYR C C 1
ATOM 1827 O O . TYR C 1 56 ? -3.019 -22.385 -40.174 1.00 23.35 56 TYR C O 1
ATOM 1836 N N . ILE C 1 57 ? -1.800 -23.773 -41.489 1.00 24.85 57 ILE C N 1
ATOM 1837 C CA . ILE C 1 57 ? -0.540 -23.295 -41.012 1.00 25.85 57 ILE C CA 1
ATOM 1838 C C . ILE C 1 57 ? 0.275 -22.814 -42.249 1.00 25.14 57 ILE C C 1
ATOM 1839 O O . ILE C 1 57 ? 0.653 -23.644 -43.130 1.00 28.85 57 ILE C O 1
ATOM 1844 N N . LEU C 1 58 ? 0.490 -21.473 -42.358 1.00 23.73 58 LEU C N 1
ATOM 1845 C CA . LEU C 1 58 ? 1.375 -20.939 -43.386 1.00 24.59 58 LEU C CA 1
ATOM 1846 C C . LEU C 1 58 ? 2.808 -21.343 -43.035 1.00 26.94 58 LEU C C 1
ATOM 1847 O O . LEU C 1 58 ? 3.177 -21.317 -41.858 1.00 26.44 58 LEU C O 1
ATOM 1852 N N . ASN C 1 59 ? 3.527 -21.779 -44.042 1.00 28.23 59 ASN C N 1
ATOM 1853 C CA . 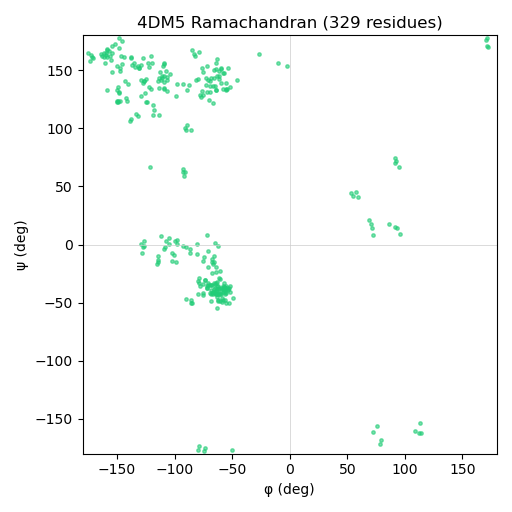ASN C 1 59 ? 4.925 -22.160 -43.902 1.00 31.27 59 ASN C CA 1
ATOM 1854 C C . ASN C 1 59 ? 5.768 -21.525 -44.979 1.00 30.63 59 ASN C C 1
ATOM 1855 O O . ASN C 1 59 ? 5.622 -21.796 -46.179 1.00 33.15 59 ASN C O 1
ATOM 1860 N N . LYS C 1 60 ? 6.589 -20.594 -44.546 1.00 27.80 60 LYS C N 1
ATOM 1861 C CA . LYS C 1 60 ? 7.407 -19.846 -45.466 1.00 29.87 60 LYS C CA 1
ATOM 1862 C C . LYS C 1 60 ? 8.732 -19.444 -44.813 1.00 30.76 60 LYS C C 1
ATOM 1863 O O . LYS C 1 60 ? 8.744 -18.908 -43.715 1.00 29.95 60 LYS C O 1
ATOM 1869 N N . ASP C 1 61 ? 9.814 -19.713 -45.569 1.00 31.11 61 ASP C N 1
ATOM 1870 C CA . ASP C 1 61 ? 11.141 -19.223 -45.217 1.00 33.08 61 ASP C CA 1
ATOM 1871 C C . ASP C 1 61 ? 11.411 -19.707 -43.783 1.00 33.50 61 ASP C C 1
ATOM 1872 O O . ASP C 1 61 ? 12.009 -18.990 -42.968 1.00 32.85 61 ASP C O 1
ATOM 1877 N N . GLY C 1 62 ? 11.031 -20.944 -43.522 1.00 35.67 62 GLY C N 1
ATOM 1878 C CA . GLY C 1 62 ? 11.248 -21.588 -42.248 1.00 36.75 62 GLY C CA 1
ATOM 1879 C C . GLY C 1 62 ? 10.466 -21.081 -41.066 1.00 39.29 62 GLY C C 1
ATOM 1880 O O . GLY C 1 62 ? 10.875 -21.299 -39.907 1.00 39.50 62 GLY C O 1
ATOM 1881 N N . GLN C 1 63 ? 9.344 -20.401 -41.329 1.00 35.15 63 GLN C N 1
ATOM 1882 C CA . GLN C 1 63 ? 8.554 -19.808 -40.258 1.00 32.55 63 GLN C CA 1
ATOM 1883 C C . GLN C 1 63 ? 7.115 -20.313 -40.463 1.00 32.72 63 GLN C C 1
ATOM 1884 O O . GLN C 1 63 ? 6.654 -20.449 -41.573 1.00 34.25 63 GLN C O 1
ATOM 1890 N N . GLN C 1 64 ? 6.504 -20.638 -39.364 1.00 31.86 64 GLN C N 1
ATOM 1891 C CA A GLN C 1 64 ? 5.147 -21.150 -39.437 0.50 32.22 64 GLN C CA 1
ATOM 1892 C CA B GLN C 1 64 ? 5.151 -21.244 -39.280 0.50 32.14 64 GLN C CA 1
ATOM 1893 C C . GLN C 1 64 ? 4.202 -20.176 -38.796 1.00 31.77 64 GLN C C 1
ATOM 1894 O O . GLN C 1 64 ? 4.522 -19.545 -37.808 1.00 32.30 64 GLN C O 1
ATOM 1905 N N . GLN C 1 65 ? 2.996 -20.044 -39.381 1.00 27.89 65 GLN C N 1
ATOM 1906 C CA . GLN C 1 65 ? 2.064 -19.064 -38.834 1.00 25.96 65 GLN C CA 1
ATOM 1907 C C . GLN C 1 65 ? 0.612 -19.518 -39.044 1.00 24.22 65 GLN C C 1
ATOM 1908 O O . GLN C 1 65 ? 0.208 -19.764 -40.147 1.00 23.41 65 GLN C O 1
ATOM 1914 N N . PRO C 1 66 ? -0.157 -19.628 -37.966 1.00 25.32 66 PRO C N 1
ATOM 1915 C CA . PRO C 1 66 ? -1.583 -20.036 -38.194 1.00 24.87 66 PRO C CA 1
ATOM 1916 C C . PRO C 1 66 ? -2.337 -18.961 -39.007 1.00 22.75 66 PRO C C 1
ATOM 1917 O O . PRO C 1 66 ? -2.062 -17.759 -38.942 1.00 22.67 66 PRO C O 1
ATOM 1921 N N . PHE C 1 67 ? -3.341 -19.428 -39.754 1.00 21.22 67 PHE C N 1
ATOM 1922 C CA . PHE C 1 67 ? -4.171 -18.546 -40.612 1.00 19.66 67 PHE C CA 1
ATOM 1923 C C . PHE C 1 67 ? -5.509 -19.182 -40.793 1.00 21.49 67 PHE C C 1
ATOM 1924 O O . PHE C 1 67 ? -5.612 -20.443 -40.757 1.00 24.20 67 PHE C O 1
ATOM 1932 N N . TYR C 1 68 ? -6.541 -18.352 -40.930 1.00 18.79 68 TYR C N 1
ATOM 1933 C CA . TYR C 1 68 ? -7.892 -18.862 -41.123 1.00 19.86 68 TYR C CA 1
ATOM 1934 C C . TYR C 1 68 ? -8.561 -18.158 -42.279 1.00 17.80 68 TYR C C 1
ATOM 1935 O O . TYR C 1 68 ? -8.261 -16.985 -42.548 1.00 17.56 68 TYR C O 1
ATOM 1944 N N . VAL C 1 69 ? -9.516 -18.828 -42.919 1.00 20.02 69 VAL C N 1
ATOM 1945 C CA . VAL C 1 69 ? -10.500 -18.227 -43.820 1.00 18.79 69 VAL C CA 1
ATOM 1946 C C . VAL C 1 69 ? -11.889 -18.560 -43.376 1.00 19.30 69 VAL C C 1
ATOM 1947 O O . VAL C 1 69 ? -12.160 -19.787 -43.238 1.00 21.19 69 VAL C O 1
ATOM 1951 N N . SER C 1 70 ? -12.732 -17.602 -43.111 1.00 18.57 70 SER C N 1
ATOM 1952 C CA . SER C 1 70 ? -14.128 -17.913 -42.601 1.00 19.33 70 SER C CA 1
ATOM 1953 C C . SER C 1 70 ? -15.167 -17.550 -43.616 1.00 20.62 70 SER C C 1
ATOM 1954 O O . SER C 1 70 ? -14.967 -16.725 -44.540 1.00 19.48 70 SER C O 1
ATOM 1957 N N . PHE C 1 71 ? -16.254 -18.352 -43.568 1.00 20.21 71 PHE C N 1
ATOM 1958 C CA . PHE C 1 71 ? -17.323 -18.216 -44.591 1.00 22.20 71 PHE C CA 1
ATOM 1959 C C . PHE C 1 71 ? -18.628 -17.995 -43.864 1.00 25.45 71 PHE C C 1
ATOM 1960 O O . PHE C 1 71 ? -18.824 -18.504 -42.741 1.00 24.68 71 PHE C O 1
ATOM 1968 N N . ASP C 1 72 ? -19.496 -17.141 -44.419 1.00 23.38 72 ASP C N 1
ATOM 1969 C CA . ASP C 1 72 ? -20.778 -16.866 -43.732 1.00 26.38 72 ASP C CA 1
ATOM 1970 C C . ASP C 1 72 ? -21.716 -18.037 -44.042 1.00 27.70 72 ASP C C 1
ATOM 1971 O O . ASP C 1 72 ? -21.339 -19.057 -44.659 1.00 28.84 72 ASP C O 1
ATOM 1976 N N . GLY C 1 73 ? -22.940 -17.909 -43.540 1.00 28.93 73 GLY C N 1
ATOM 1977 C CA . GLY C 1 73 ? -23.909 -19.000 -43.699 1.00 29.47 73 GLY C CA 1
ATOM 1978 C C . GLY C 1 73 ? -24.300 -19.296 -45.130 1.00 29.73 73 GLY C C 1
ATOM 1979 O O . GLY C 1 73 ? -24.882 -20.353 -45.432 1.00 31.28 73 GLY C O 1
ATOM 1980 N N . SER C 1 74 ? -24.074 -18.345 -46.020 1.00 29.43 74 SER C N 1
ATOM 1981 C CA . SER C 1 74 ? -24.273 -18.613 -47.433 1.00 30.40 74 SER C CA 1
ATOM 1982 C C . SER C 1 74 ? -23.118 -19.355 -48.112 1.00 29.92 74 SER C C 1
ATOM 1983 O O . SER C 1 74 ? -23.212 -19.772 -49.261 1.00 33.37 74 SER C O 1
ATOM 1986 N N . GLY C 1 75 ? -21.993 -19.535 -47.409 1.00 27.62 75 GLY C N 1
ATOM 1987 C CA . GLY C 1 75 ? -20.859 -20.185 -47.977 1.00 28.28 75 GLY C CA 1
ATOM 1988 C C . GLY C 1 75 ? -19.790 -19.293 -48.645 1.00 30.18 75 GLY C C 1
ATOM 1989 O O . GLY C 1 75 ? -19.024 -19.742 -49.490 1.00 31.29 75 GLY C O 1
ATOM 1990 N N . LYS C 1 76 ? -19.860 -17.993 -48.377 1.00 27.52 76 LYS C N 1
ATOM 1991 C CA . LYS C 1 76 ? -19.017 -17.046 -49.044 1.00 26.70 76 LYS C CA 1
ATOM 1992 C C . LYS C 1 76 ? -18.004 -16.467 -48.005 1.00 25.48 76 LYS C C 1
ATOM 1993 O O . LYS C 1 76 ? -18.364 -16.203 -46.820 1.00 23.08 76 LYS C O 1
ATOM 1999 N N . VAL C 1 77 ? -16.745 -16.246 -48.445 1.00 23.63 77 VAL C N 1
ATOM 2000 C CA . VAL C 1 77 ? -15.748 -15.698 -47.509 1.00 20.70 77 VAL C CA 1
ATOM 2001 C C . VAL C 1 77 ? -16.288 -14.411 -46.894 1.00 21.79 77 VAL C C 1
ATOM 2002 O O . VAL C 1 77 ? -16.721 -13.468 -47.597 1.00 21.64 77 VAL C O 1
ATOM 2006 N N . ASP C 1 78 ? -16.136 -14.318 -45.568 1.00 19.97 78 ASP C N 1
ATOM 2007 C CA . ASP C 1 78 ? -16.413 -13.096 -44.833 1.00 21.12 78 ASP C CA 1
ATOM 2008 C C . ASP C 1 78 ? -15.283 -12.655 -43.892 1.00 21.88 78 ASP C C 1
ATOM 2009 O O . ASP C 1 78 ? -15.339 -11.594 -43.288 1.00 22.94 78 ASP C O 1
ATOM 2014 N N . GLY C 1 79 ? -14.201 -13.405 -43.865 1.00 18.79 79 GLY C N 1
ATOM 2015 C CA . GLY C 1 79 ? -13.052 -12.996 -42.980 1.00 17.88 79 GLY C CA 1
ATOM 2016 C C . GLY C 1 79 ? -11.884 -13.871 -43.227 1.00 18.39 79 GLY C C 1
ATOM 2017 O O . GLY C 1 79 ? -11.965 -14.969 -43.853 1.00 17.46 79 GLY C O 1
ATOM 2018 N N . SER C 1 80 ? -10.719 -13.404 -42.784 1.00 17.84 80 SER C N 1
ATOM 2019 C CA . SER C 1 80 ? -9.498 -14.197 -42.784 1.00 17.13 80 SER C CA 1
ATOM 2020 C C . SER C 1 80 ? -8.591 -13.512 -41.774 1.00 17.05 80 SER C C 1
ATOM 2021 O O . SER C 1 80 ? -8.787 -12.348 -41.407 1.00 18.58 80 SER C O 1
ATOM 2024 N N . GLY C 1 81 ? -7.604 -14.219 -41.356 1.00 18.07 81 GLY C N 1
ATOM 2025 C CA . GLY C 1 81 ? -6.615 -13.541 -40.478 1.00 19.01 81 GLY C CA 1
ATOM 2026 C C . GLY C 1 81 ? -5.613 -14.498 -39.880 1.00 20.98 81 GLY C C 1
ATOM 2027 O O . GLY C 1 81 ? -5.667 -15.697 -40.112 1.00 19.28 81 GLY C O 1
ATOM 2028 N N . PHE C 1 82 ? -4.672 -13.947 -39.119 1.00 20.47 82 PHE C N 1
ATOM 2029 C CA . PHE C 1 82 ? -3.483 -14.707 -38.694 1.00 20.76 82 PHE C CA 1
ATOM 2030 C C . PHE C 1 82 ? -3.703 -15.370 -37.342 1.00 24.23 82 PHE C C 1
ATOM 2031 O O . PHE C 1 82 ? -3.016 -15.021 -36.312 1.00 26.24 82 PHE C O 1
ATOM 2039 N N . LEU C 1 83 ? -4.643 -16.308 -37.304 1.00 23.23 83 LEU C N 1
ATOM 2040 C CA . LEU C 1 83 ? -4.951 -17.119 -36.083 1.00 26.49 83 LEU C CA 1
ATOM 2041 C C . LEU C 1 83 ? -5.761 -18.306 -36.569 1.00 25.93 83 LEU C C 1
ATOM 2042 O O . LEU C 1 83 ? -6.192 -18.338 -37.750 1.00 26.77 83 LEU C O 1
ATOM 2047 N N . SER C 1 84 ? -5.874 -19.349 -35.734 1.00 30.34 84 SER C N 1
ATOM 2048 C CA . SER C 1 84 ? -6.551 -20.566 -36.149 1.00 28.58 84 SER C CA 1
ATOM 2049 C C . SER C 1 84 ? -8.057 -20.456 -36.008 1.00 31.02 84 SER C C 1
ATOM 2050 O O . SER C 1 84 ? -8.522 -19.536 -35.325 1.00 29.69 84 SER C O 1
ATOM 2053 N N . CYS C 1 85 ? -8.826 -21.344 -36.686 1.00 28.46 85 CYS C N 1
ATOM 2054 C CA . CYS C 1 85 ? -10.298 -21.308 -36.522 1.00 29.70 85 CYS C CA 1
ATOM 2055 C C . CYS C 1 85 ? -10.604 -21.544 -35.030 0.70 31.25 85 CYS C C 1
ATOM 2056 O O . CYS C 1 85 ? -11.508 -20.920 -34.507 1.00 33.98 85 CYS C O 1
ATOM 2059 N N . SER C 1 86 ? -9.841 -22.411 -34.376 1.00 35.84 86 SER C N 1
ATOM 2060 C CA . SER C 1 86 ? -10.141 -22.805 -32.989 1.00 39.86 86 SER C CA 1
ATOM 2061 C C . SER C 1 86 ? -9.834 -21.591 -32.090 1.00 39.09 86 SER C C 1
ATOM 2062 O O . SER C 1 86 ? -10.574 -21.315 -31.149 1.00 38.66 86 SER C O 1
ATOM 2065 N N . GLU C 1 87 ? -8.829 -20.813 -32.426 1.00 36.29 87 GLU C N 1
ATOM 2066 C CA . GLU C 1 87 ? -8.533 -19.596 -31.660 1.00 37.14 87 GLU C CA 1
ATOM 2067 C C . GLU C 1 87 ? -9.580 -18.515 -31.925 1.00 37.31 87 GLU C C 1
ATOM 2068 O O . GLU C 1 87 ? -9.942 -17.760 -31.031 1.00 37.04 87 GLU C O 1
ATOM 2074 N N . LEU C 1 88 ? -10.062 -18.412 -33.184 1.00 35.50 88 LEU C N 1
ATOM 2075 C CA . LEU C 1 88 ? -11.075 -17.424 -33.537 1.00 33.24 88 LEU C CA 1
ATOM 2076 C C . LEU C 1 88 ? -12.418 -17.781 -32.829 1.00 37.58 88 LEU C C 1
ATOM 2077 O O . LEU C 1 88 ? -13.130 -16.865 -32.393 1.00 37.86 88 LEU C O 1
ATOM 2082 N N . ASP C 1 89 ? -12.764 -19.074 -32.807 1.00 39.22 89 ASP C N 1
ATOM 2083 C CA . ASP C 1 89 ? -13.932 -19.523 -32.005 1.00 42.63 89 ASP C CA 1
ATOM 2084 C C . ASP C 1 89 ? -13.818 -19.039 -30.577 1.00 45.80 89 ASP C C 1
ATOM 2085 O O . ASP C 1 89 ? -14.779 -18.468 -30.045 1.00 47.28 89 ASP C O 1
ATOM 2090 N N . ARG C 1 90 ? -12.654 -19.284 -29.990 1.00 48.28 90 ARG C N 1
ATOM 2091 C CA . ARG C 1 90 ? -12.403 -18.973 -28.583 1.00 57.94 90 ARG C CA 1
ATOM 2092 C C . ARG C 1 90 ? -12.544 -17.475 -28.301 1.00 61.27 90 ARG C C 1
ATOM 2093 O O . ARG C 1 90 ? -13.060 -17.111 -27.246 1.00 67.86 90 ARG C O 1
ATOM 2101 N N . HIS C 1 91 ? -12.099 -16.619 -29.226 1.00 62.29 91 HIS C N 1
ATOM 2102 C CA . HIS C 1 91 ? -12.265 -15.167 -29.062 1.00 66.19 91 HIS C CA 1
ATOM 2103 C C . HIS C 1 91 ? -13.688 -14.702 -29.147 1.00 65.99 91 HIS C C 1
ATOM 2104 O O . HIS C 1 91 ? -14.101 -13.837 -28.366 1.00 67.35 91 HIS C O 1
ATOM 2111 N N . GLU C 1 92 ? -14.438 -15.242 -30.111 1.00 64.11 92 GLU C N 1
ATOM 2112 C CA . GLU C 1 92 ? -15.827 -14.839 -30.305 1.00 66.07 92 GLU C CA 1
ATOM 2113 C C . GLU C 1 92 ? -16.770 -15.411 -29.256 1.00 65.64 92 GLU C C 1
ATOM 2114 O O . GLU C 1 92 ? -17.906 -14.986 -29.148 1.00 66.88 92 GLU C O 1
ATOM 2120 N N . ARG C 1 93 ? -16.271 -16.393 -28.513 1.00 68.21 93 ARG C N 1
ATOM 2121 C CA . ARG C 1 93 ? -16.884 -16.917 -27.289 1.00 73.25 93 ARG C CA 1
ATOM 2122 C C . ARG C 1 93 ? -16.570 -16.016 -26.065 1.00 76.81 93 ARG C C 1
ATOM 2123 O O . ARG C 1 93 ? -17.013 -16.302 -24.959 1.00 79.36 93 ARG C O 1
ATOM 2131 N N . ASP C 1 94 ? -15.823 -14.926 -26.266 1.00 78.32 94 ASP C N 1
ATOM 2132 C CA . ASP C 1 94 ? -15.230 -14.188 -25.144 1.00 81.92 94 ASP C CA 1
ATOM 2133 C C . ASP C 1 94 ? -15.467 -12.693 -25.091 1.00 84.94 94 ASP C C 1
ATOM 2134 O O . ASP C 1 94 ? -15.069 -12.062 -24.116 1.00 88.33 94 ASP C O 1
ATOM 2139 N N . ALA C 1 95 ? -16.071 -12.104 -26.119 1.00 84.51 95 ALA C N 1
ATOM 2140 C CA . ALA C 1 95 ? -16.279 -10.647 -26.089 1.00 87.55 95 ALA C CA 1
ATOM 2141 C C . ALA C 1 95 ? -17.630 -10.216 -26.648 1.00 83.52 95 ALA C C 1
ATOM 2142 O O . ALA C 1 95 ? -18.299 -10.995 -27.313 1.00 78.31 95 ALA C O 1
ATOM 2144 N N . ASN D 1 8 ? 18.518 -24.370 -19.348 1.00 67.09 8 ASN D N 1
ATOM 2145 C CA . ASN D 1 8 ? 17.752 -25.633 -19.534 1.00 58.64 8 ASN D CA 1
ATOM 2146 C C . ASN D 1 8 ? 18.350 -26.461 -20.669 1.00 56.44 8 ASN D C 1
ATOM 2147 O O . ASN D 1 8 ? 18.390 -26.007 -21.843 1.00 63.54 8 ASN D O 1
ATOM 2152 N N . PRO D 1 9 ? 18.768 -27.703 -20.354 1.00 47.58 9 PRO D N 1
ATOM 2153 C CA . PRO D 1 9 ? 18.424 -28.470 -19.126 1.00 41.95 9 PRO D CA 1
ATOM 2154 C C . PRO D 1 9 ? 18.961 -27.883 -17.811 1.00 36.99 9 PRO D C 1
ATOM 2155 O O . PRO D 1 9 ? 20.065 -27.392 -17.742 1.00 39.01 9 PRO D O 1
ATOM 2159 N N . VAL D 1 10 ? 18.172 -27.988 -16.767 1.00 28.19 10 VAL D N 1
ATOM 2160 C CA . VAL D 1 10 ? 18.483 -27.304 -15.506 1.00 26.78 10 VAL D CA 1
ATOM 2161 C C . VAL D 1 10 ? 19.145 -28.361 -14.659 1.00 24.46 10 VAL D C 1
ATOM 2162 O O . VAL D 1 10 ? 18.690 -29.523 -14.674 1.00 25.29 10 VAL D O 1
ATOM 2166 N N . ASN D 1 11 ? 20.219 -27.976 -13.950 1.00 22.78 11 ASN D N 1
ATOM 2167 C CA . ASN D 1 11 ? 20.796 -28.881 -12.952 1.00 21.41 11 ASN D CA 1
ATOM 2168 C C . ASN D 1 11 ? 20.123 -28.583 -11.707 1.00 21.38 11 ASN D C 1
ATOM 2169 O O . ASN D 1 11 ? 20.371 -27.570 -11.039 1.00 21.54 11 ASN D O 1
ATOM 2174 N N . TYR D 1 12 ? 19.135 -29.409 -11.399 1.00 21.85 12 TYR D N 1
ATOM 2175 C CA . TYR D 1 12 ? 18.280 -29.186 -10.237 1.00 23.06 12 TYR D CA 1
ATOM 2176 C C . TYR D 1 12 ? 19.126 -29.078 -8.926 1.00 23.46 12 TYR D C 1
ATOM 2177 O O . TYR D 1 12 ? 18.793 -28.316 -8.012 1.00 23.01 12 TYR D O 1
ATOM 2186 N N . ILE D 1 13 ? 20.177 -29.868 -8.805 1.00 22.07 13 ILE D N 1
ATOM 2187 C CA . ILE D 1 13 ? 21.072 -29.780 -7.594 1.00 24.33 13 ILE D CA 1
ATOM 2188 C C . ILE D 1 13 ? 21.566 -28.343 -7.351 1.00 25.77 13 ILE D C 1
ATOM 2189 O O . ILE D 1 13 ? 21.698 -27.899 -6.182 1.00 25.41 13 ILE D O 1
ATOM 2194 N N . THR D 1 14 ? 21.857 -27.597 -8.399 1.00 22.15 14 THR D N 1
ATOM 2195 C CA . THR D 1 14 ? 22.358 -26.240 -8.233 1.00 23.32 14 THR D CA 1
ATOM 2196 C C . THR D 1 14 ? 21.385 -25.375 -7.399 1.00 24.77 14 THR D C 1
ATOM 2197 O O . THR D 1 14 ? 21.782 -24.498 -6.612 1.00 24.11 14 THR D O 1
ATOM 2201 N N . PHE D 1 15 ? 20.090 -25.602 -7.662 1.00 21.49 15 PHE D N 1
ATOM 2202 C CA . PHE D 1 15 ? 19.042 -24.694 -7.153 1.00 20.10 15 PHE D CA 1
ATOM 2203 C C . PHE D 1 15 ? 18.187 -25.353 -6.101 1.00 19.03 15 PHE D C 1
ATOM 2204 O O . PHE D 1 15 ? 17.247 -24.664 -5.625 1.00 20.36 15 PHE D O 1
ATOM 2212 N N . ARG D 1 16 ? 18.509 -26.564 -5.619 1.00 19.93 16 ARG D N 1
ATOM 2213 C CA . ARG D 1 16 ? 17.585 -27.361 -4.779 1.00 20.77 16 ARG D CA 1
ATOM 2214 C C . ARG D 1 16 ? 17.413 -26.748 -3.371 1.00 21.02 16 ARG D C 1
ATOM 2215 O O . ARG D 1 16 ? 16.444 -27.055 -2.706 1.00 23.66 16 ARG D O 1
ATOM 2223 N N . ASN D 1 17 ? 18.356 -25.887 -2.956 1.00 21.30 17 ASN D N 1
ATOM 2224 C CA . ASN D 1 17 ? 18.202 -25.273 -1.617 1.00 24.39 17 ASN D CA 1
ATOM 2225 C C . ASN D 1 17 ? 17.592 -23.896 -1.691 1.00 24.83 17 ASN D C 1
ATOM 2226 O O . ASN D 1 17 ? 17.377 -23.283 -0.652 1.00 26.80 17 ASN D O 1
ATOM 2231 N N . GLU D 1 18 ? 17.188 -23.431 -2.906 1.00 21.27 18 GLU D N 1
ATOM 2232 C CA . GLU D 1 18 ? 16.499 -22.130 -3.006 1.00 21.96 18 GLU D CA 1
ATOM 2233 C C . GLU D 1 18 ? 15.150 -22.244 -2.313 1.00 21.14 18 GLU D C 1
ATOM 2234 O O . GLU D 1 18 ? 14.433 -23.195 -2.577 1.00 21.72 18 GLU D O 1
ATOM 2240 N N . PRO D 1 19 ? 14.736 -21.233 -1.485 1.00 24.04 19 PRO D N 1
ATOM 2241 C CA . PRO D 1 19 ? 13.459 -21.353 -0.815 1.00 23.86 19 PRO D CA 1
ATOM 2242 C C . PRO D 1 19 ? 12.295 -21.601 -1.774 1.00 21.07 19 PRO D C 1
ATOM 2243 O O . PRO D 1 19 ? 11.334 -22.367 -1.452 1.00 21.43 19 PRO D O 1
ATOM 2247 N N . LEU D 1 20 ? 12.271 -20.909 -2.923 1.00 20.47 20 LEU D N 1
ATOM 2248 C CA . LEU D 1 20 ? 11.159 -21.135 -3.839 1.00 18.70 20 LEU D CA 1
ATOM 2249 C C . LEU D 1 20 ? 11.041 -22.570 -4.364 1.00 18.69 20 LEU D C 1
ATOM 2250 O O . LEU D 1 20 ? 9.966 -23.026 -4.712 1.00 20.04 20 LEU D O 1
ATOM 2255 N N . VAL D 1 21 ? 12.200 -23.247 -4.448 1.00 17.55 21 VAL D N 1
ATOM 2256 C CA . VAL D 1 21 ? 12.235 -24.603 -4.886 1.00 19.05 21 VAL D CA 1
ATOM 2257 C C . VAL D 1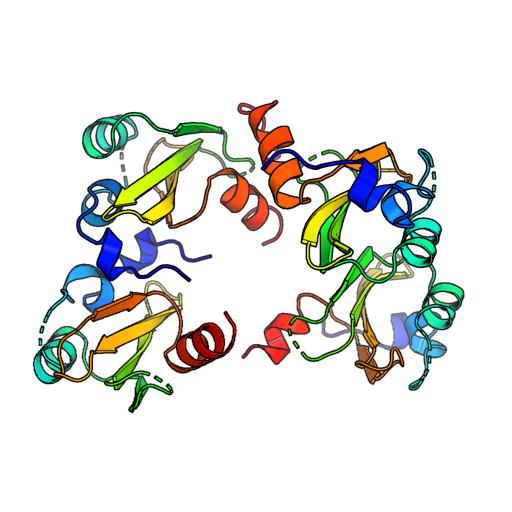 21 ? 11.953 -25.522 -3.690 1.00 19.01 21 VAL D C 1
ATOM 2258 O O . VAL D 1 21 ? 11.122 -26.475 -3.862 1.00 23.74 21 VAL D O 1
ATOM 2262 N N . LYS D 1 22 ? 12.659 -25.315 -2.581 1.00 20.73 22 LYS D N 1
ATOM 2263 C CA . LYS D 1 22 ? 12.638 -26.278 -1.444 1.00 25.27 22 LYS D CA 1
ATOM 2264 C C . LYS D 1 22 ? 11.371 -26.126 -0.576 1.00 23.90 22 LYS D C 1
ATOM 2265 O O . LYS D 1 22 ? 10.871 -27.140 -0.064 1.00 29.43 22 LYS D O 1
ATOM 2271 N N . ASP D 1 23 ? 10.824 -24.946 -0.409 1.00 22.54 23 ASP D N 1
ATOM 2272 C CA . ASP D 1 23 ? 9.881 -24.680 0.689 1.00 21.48 23 ASP D CA 1
ATOM 2273 C C . ASP D 1 23 ? 8.484 -24.370 0.173 1.00 24.32 23 ASP D C 1
ATOM 2274 O O . ASP D 1 23 ? 7.543 -24.334 0.965 1.00 26.72 23 ASP D O 1
ATOM 2279 N N . VAL D 1 24 ? 8.280 -24.072 -1.103 1.00 22.95 24 VAL D N 1
ATOM 2280 C CA . VAL D 1 24 ? 6.932 -23.780 -1.601 1.00 22.51 24 VAL D CA 1
ATOM 2281 C C . VAL D 1 24 ? 6.188 -25.067 -1.741 1.00 22.48 24 VAL D C 1
ATOM 2282 O O . VAL D 1 24 ? 6.690 -25.972 -2.412 1.00 25.95 24 VAL D O 1
ATOM 2286 N N . GLU D 1 25 ? 4.977 -25.166 -1.259 1.00 22.07 25 GLU D N 1
ATOM 2287 C CA . GLU D 1 25 ? 4.234 -26.426 -1.367 1.00 23.47 25 GLU D CA 1
ATOM 2288 C C . GLU D 1 25 ? 2.852 -26.149 -1.993 1.00 21.94 25 GLU D C 1
ATOM 2289 O O . GLU D 1 25 ? 2.337 -25.026 -1.881 1.00 24.76 25 GLU D O 1
ATOM 2295 N N . LYS D 1 26 ? 2.249 -27.217 -2.512 1.00 25.80 26 LYS D N 1
ATOM 2296 C CA . LYS D 1 26 ? 0.922 -27.096 -3.039 1.00 26.50 26 LYS D CA 1
ATOM 2297 C C . LYS D 1 26 ? -0.037 -26.615 -1.943 1.00 25.75 26 LYS D C 1
ATOM 2298 O O . LYS D 1 26 ? 0.109 -27.079 -0.790 1.00 27.82 26 LYS D O 1
ATOM 2304 N N . GLY D 1 27 ? -0.947 -25.697 -2.307 1.00 24.32 27 GLY D N 1
ATOM 2305 C CA . GLY D 1 27 ? -1.950 -25.192 -1.388 1.00 25.41 27 GLY D CA 1
ATOM 2306 C C . GLY D 1 27 ? -1.574 -23.944 -0.603 1.00 27.73 27 GLY D C 1
ATOM 2307 O O . GLY D 1 27 ? -2.444 -23.300 -0.001 1.00 29.90 27 GLY D O 1
ATOM 2316 N N . SER D 1 29 ? -0.819 -19.999 0.148 1.00 28.51 29 SER D N 1
ATOM 2317 C CA . SER D 1 29 ? -1.404 -18.798 -0.344 1.00 27.82 29 SER D CA 1
ATOM 2318 C C . SER D 1 29 ? -0.408 -17.856 -0.979 1.00 27.59 29 SER D C 1
ATOM 2319 O O . SER D 1 29 ? 0.839 -18.005 -0.782 1.00 27.71 29 SER D O 1
ATOM 2322 N N A GLN D 1 30 ? -0.961 -16.944 -1.779 0.50 30.30 30 GLN D N 1
ATOM 2323 N N B GLN D 1 30 ? -0.903 -16.901 -1.789 0.50 30.91 30 GLN D N 1
ATOM 2324 C CA A GLN D 1 30 ? -0.181 -15.904 -2.410 0.50 30.76 30 GLN D CA 1
ATOM 2325 C CA B GLN D 1 30 ? -0.012 -15.898 -2.414 0.50 31.79 30 GLN D CA 1
ATOM 2326 C C A GLN D 1 30 ? 0.765 -15.122 -1.453 0.50 32.31 30 GLN D C 1
ATOM 2327 C C B GLN D 1 30 ? 0.855 -15.122 -1.401 0.50 32.39 30 GLN D C 1
ATOM 2328 O O A GLN D 1 30 ? 1.958 -14.889 -1.741 0.50 31.38 30 GLN D O 1
ATOM 2329 O O B GLN D 1 30 ? 2.075 -14.864 -1.592 0.50 30.10 30 GLN D O 1
ATOM 2340 N N . GLN D 1 31 ? 0.212 -14.695 -0.311 1.00 33.48 31 GLN D N 1
ATOM 2341 C CA . GLN D 1 31 ? 0.975 -14.034 0.724 1.00 35.23 31 GLN D CA 1
ATOM 2342 C C . GLN D 1 31 ? 2.104 -14.889 1.317 1.00 32.42 31 GLN D C 1
ATOM 2343 O O . GLN D 1 31 ? 3.196 -14.406 1.506 1.00 33.83 31 GLN D O 1
ATOM 2349 N N . GLU D 1 32 ? 1.842 -16.192 1.482 1.00 30.45 32 GLU D N 1
ATOM 2350 C CA . GLU D 1 32 ? 2.839 -17.034 2.058 1.00 29.82 32 GLU D CA 1
ATOM 2351 C C . GLU D 1 32 ? 4.021 -17.210 1.078 1.00 27.51 32 GLU D C 1
ATOM 2352 O O . GLU D 1 32 ? 5.154 -17.163 1.432 1.00 26.73 32 GLU D O 1
ATOM 2358 N N . VAL D 1 33 ? 3.719 -17.388 -0.192 1.00 24.54 33 VAL D N 1
ATOM 2359 C CA . VAL D 1 33 ? 4.795 -17.542 -1.198 1.00 24.42 33 VAL D CA 1
ATOM 2360 C C . VAL D 1 33 ? 5.612 -16.259 -1.294 1.00 24.48 33 VAL D C 1
ATOM 2361 O O . VAL D 1 33 ? 6.766 -16.274 -1.462 1.00 26.12 33 VAL D O 1
ATOM 2365 N N . LEU D 1 34 ? 4.923 -15.111 -1.109 1.00 29.34 34 LEU D N 1
ATOM 2366 C CA . LEU D 1 34 ? 5.650 -13.880 -1.122 1.00 30.03 34 LEU D CA 1
ATOM 2367 C C . LEU D 1 34 ? 6.571 -13.803 0.061 1.00 30.40 34 LEU D C 1
ATOM 2368 O O . LEU D 1 34 ? 7.699 -13.398 -0.077 1.00 33.44 34 LEU D O 1
ATOM 2373 N N . ARG D 1 35 ? 6.114 -14.211 1.250 1.00 33.00 35 ARG D N 1
ATOM 2374 C CA . ARG D 1 35 ? 6.978 -14.252 2.456 1.00 34.09 35 ARG D CA 1
ATOM 2375 C C . ARG D 1 35 ? 8.202 -15.174 2.241 1.00 32.88 35 ARG D C 1
ATOM 2376 O O . ARG D 1 35 ? 9.346 -14.881 2.557 1.00 34.37 35 ARG D O 1
ATOM 2384 N N . ILE D 1 36 ? 7.966 -16.371 1.688 1.00 31.03 36 ILE D N 1
ATOM 2385 C CA . ILE D 1 36 ? 9.043 -17.343 1.561 1.00 31.69 36 ILE D CA 1
ATOM 2386 C C . ILE D 1 36 ? 10.050 -17.040 0.447 1.00 29.22 36 ILE D C 1
ATOM 2387 O O . ILE D 1 36 ? 11.272 -17.245 0.585 1.00 30.93 36 ILE D O 1
ATOM 2392 N N . GLY D 1 37 ? 9.539 -16.607 -0.706 1.00 29.61 37 GLY D N 1
ATOM 2393 C CA . GLY D 1 37 ? 10.380 -16.363 -1.852 1.00 30.85 37 GLY D CA 1
ATOM 2394 C C . GLY D 1 37 ? 10.809 -14.976 -2.207 1.00 32.42 37 GLY D C 1
ATOM 2395 O O . GLY D 1 37 ? 11.614 -14.763 -3.105 1.00 32.61 37 GLY D O 1
ATOM 2396 N N . GLY D 1 38 ? 10.197 -14.027 -1.502 1.00 30.46 38 GLY D N 1
ATOM 2397 C CA . GLY D 1 38 ? 10.519 -12.620 -1.632 1.00 32.33 38 GLY D CA 1
ATOM 2398 C C . GLY D 1 38 ? 9.928 -12.090 -2.919 1.00 31.02 38 GLY D C 1
ATOM 2399 O O . GLY D 1 38 ? 9.006 -12.657 -3.501 1.00 31.04 38 GLY D O 1
ATOM 2400 N N . THR D 1 39 ? 10.513 -11.015 -3.417 1.00 32.99 39 THR D N 1
ATOM 2401 C CA . THR D 1 39 ? 9.802 -10.281 -4.490 1.00 31.50 39 THR D CA 1
ATOM 2402 C C . THR D 1 39 ? 9.902 -10.956 -5.864 1.00 29.66 39 THR D C 1
ATOM 2403 O O . THR D 1 39 ? 11.001 -11.223 -6.378 1.00 30.56 39 THR D O 1
ATOM 2407 N N . PRO D 1 40 ? 8.779 -11.191 -6.508 1.00 29.82 40 PRO D N 1
ATOM 2408 C CA . PRO D 1 40 ? 8.813 -11.742 -7.848 1.00 30.44 40 PRO D CA 1
ATOM 2409 C C . PRO D 1 40 ? 9.465 -10.833 -8.846 1.00 29.97 40 PRO D C 1
ATOM 2410 O O . PRO D 1 40 ? 9.417 -9.578 -8.648 1.00 31.12 40 PRO D O 1
ATOM 2414 N N . SER D 1 41 ? 9.981 -11.380 -9.929 1.00 29.62 41 SER D N 1
ATOM 2415 C CA . SER D 1 41 ? 10.424 -10.633 -11.084 1.00 31.53 41 SER D CA 1
ATOM 2416 C C . SER D 1 41 ? 9.145 -9.937 -11.632 1.00 34.80 41 SER D C 1
ATOM 2417 O O . SER D 1 41 ? 9.064 -8.671 -11.780 1.00 38.35 41 SER D O 1
ATOM 2420 N N . GLY D 1 42 ? 8.114 -10.755 -11.899 1.00 31.26 42 GLY D N 1
ATOM 2421 C CA . GLY D 1 42 ? 6.799 -10.198 -12.221 1.00 33.94 42 GLY D CA 1
ATOM 2422 C C . GLY D 1 42 ? 5.694 -11.106 -11.736 1.00 29.78 42 GLY D C 1
ATOM 2423 O O . GLY D 1 42 ? 5.902 -12.229 -11.252 1.00 25.93 42 GLY D O 1
ATOM 2424 N N . THR D 1 43 ? 4.500 -10.652 -11.953 1.00 29.15 43 THR D N 1
ATOM 2425 C CA . THR D 1 43 ? 3.311 -11.367 -11.392 1.00 26.91 43 THR D CA 1
ATOM 2426 C C . THR D 1 43 ? 2.100 -10.981 -12.168 1.00 27.49 43 THR D C 1
ATOM 2427 O O . THR D 1 43 ? 1.828 -9.759 -12.339 1.00 30.28 43 THR D O 1
ATOM 2431 N N . GLN D 1 44 ? 1.293 -11.924 -12.564 1.00 25.67 44 GLN D N 1
ATOM 2432 C CA . GLN D 1 44 ? 0.260 -11.649 -13.567 1.00 28.59 44 GLN D CA 1
ATOM 2433 C C . GLN D 1 44 ? -0.876 -12.657 -13.386 1.00 25.20 44 GLN D C 1
ATOM 2434 O O . GLN D 1 44 ? -0.683 -13.780 -12.835 1.00 23.40 44 GLN D O 1
ATOM 2440 N N . LYS D 1 45 ? -2.028 -12.288 -13.887 1.00 26.62 45 LYS D N 1
ATOM 2441 C CA . LYS D 1 45 ? -3.131 -13.249 -14.103 1.00 28.12 45 LYS D CA 1
ATOM 2442 C C . LYS D 1 45 ? -2.678 -14.296 -15.137 1.00 31.86 45 LYS D C 1
ATOM 2443 O O . LYS D 1 45 ? -1.757 -14.055 -15.976 1.00 34.17 45 LYS D O 1
ATOM 2449 N N . ARG D 1 46 ? -3.142 -15.536 -14.938 1.00 30.28 46 ARG D N 1
ATOM 2450 C CA . ARG D 1 46 ? -2.866 -16.582 -15.910 1.00 32.66 46 ARG D CA 1
ATOM 2451 C C . ARG D 1 46 ? -3.610 -16.336 -17.176 1.00 36.66 46 ARG D C 1
ATOM 2452 O O . ARG D 1 46 ? -4.729 -15.875 -17.145 1.00 35.29 46 ARG D O 1
ATOM 2460 N N . LEU D 1 47 ? -2.967 -16.612 -18.297 1.00 38.86 47 LEU D N 1
ATOM 2461 C CA . LEU D 1 47 ? -3.658 -16.452 -19.579 1.00 43.27 47 LEU D CA 1
ATOM 2462 C C . LEU D 1 47 ? -4.729 -17.568 -19.766 1.00 46.35 47 LEU D C 1
ATOM 2463 O O . LEU D 1 47 ? -5.897 -17.302 -20.112 1.00 50.91 47 LEU D O 1
ATOM 2476 N N . LYS D 1 49 ? -6.092 -20.070 -17.811 1.00 53.37 49 LYS D N 1
ATOM 2477 C CA . LYS D 1 49 ? -7.109 -20.471 -16.846 1.00 50.42 49 LYS D CA 1
ATOM 2478 C C . LYS D 1 49 ? -7.211 -19.536 -15.639 1.00 46.56 49 LYS D C 1
ATOM 2479 O O . LYS D 1 49 ? -6.535 -18.467 -15.596 1.00 39.08 49 LYS D O 1
ATOM 2485 N N . PRO D 1 50 ? -8.095 -19.901 -14.676 1.00 39.67 50 PRO D N 1
ATOM 2486 C CA . PRO D 1 50 ? -8.189 -19.039 -13.500 1.00 38.39 50 PRO D CA 1
ATOM 2487 C C . PRO D 1 50 ? -6.874 -19.054 -12.673 1.00 33.33 50 PRO D C 1
ATOM 2488 O O . PRO D 1 50 ? -6.144 -20.069 -12.631 1.00 36.58 50 PRO D O 1
ATOM 2492 N N . GLY D 1 51 ? -6.602 -17.958 -12.010 1.00 29.84 51 GLY D N 1
ATOM 2493 C CA . GLY D 1 51 ? -5.566 -17.861 -10.962 1.00 27.06 51 GLY D CA 1
ATOM 2494 C C . GLY D 1 51 ? -4.482 -16.955 -11.486 1.00 27.89 51 GLY D C 1
ATOM 2495 O O . GLY D 1 51 ? -4.740 -16.019 -12.318 1.00 28.27 51 GLY D O 1
ATOM 2496 N N . SER D 1 52 ? -3.248 -17.142 -10.982 1.00 22.55 52 SER D N 1
ATOM 2497 C CA . SER D 1 52 ? -2.188 -16.182 -11.195 1.00 23.67 52 SER D CA 1
ATOM 2498 C C . SER D 1 52 ? -0.860 -16.888 -11.173 1.00 23.24 52 SER D C 1
ATOM 2499 O O . SER D 1 52 ? -0.832 -18.090 -10.967 1.00 22.74 52 SER D O 1
ATOM 2502 N N . CYS D 1 53 ? 0.200 -16.144 -11.503 1.00 21.31 53 CYS D N 1
ATOM 2503 C CA . CYS D 1 53 ? 1.495 -16.801 -11.659 1.00 22.40 53 CYS D CA 1
ATOM 2504 C C . CYS D 1 53 ? 2.519 -15.771 -11.240 1.00 21.80 53 CYS D C 1
ATOM 2505 O O . CYS D 1 53 ? 2.391 -14.571 -11.623 1.00 23.55 53 CYS D O 1
ATOM 2508 N N . ASN D 1 54 ? 3.447 -16.139 -10.361 1.00 19.80 54 ASN D N 1
ATOM 2509 C CA . ASN D 1 54 ? 4.653 -15.357 -10.025 1.00 19.65 54 ASN D CA 1
ATOM 2510 C C . ASN D 1 54 ? 5.914 -15.838 -10.749 1.00 20.41 54 ASN D C 1
ATOM 2511 O O . ASN D 1 54 ? 6.166 -17.070 -10.747 1.00 19.43 54 ASN D O 1
ATOM 2516 N N . SER D 1 55 ? 6.658 -14.973 -11.430 1.00 20.91 55 SER D N 1
ATOM 2517 C CA . SER D 1 55 ? 7.895 -15.307 -12.134 1.00 22.38 55 SER D CA 1
ATOM 2518 C C . SER D 1 55 ? 9.034 -14.810 -11.337 1.00 23.15 55 SER D C 1
ATOM 2519 O O . SER D 1 55 ? 8.981 -13.759 -10.693 1.00 23.89 55 SER D O 1
ATOM 2522 N N . TYR D 1 56 ? 10.150 -15.583 -11.418 1.00 21.71 56 TYR D N 1
ATOM 2523 C CA . TYR D 1 56 ? 11.318 -15.227 -10.701 1.00 21.83 56 TYR D CA 1
ATOM 2524 C C . TYR D 1 56 ? 12.562 -15.598 -11.554 1.00 21.43 56 TYR D C 1
ATOM 2525 O O . TYR D 1 56 ? 12.466 -16.332 -12.577 1.00 22.07 56 TYR D O 1
ATOM 2534 N N . ILE D 1 57 ? 13.678 -14.980 -11.183 1.00 21.56 57 ILE D N 1
ATOM 2535 C CA . ILE D 1 57 ? 14.968 -15.442 -11.690 1.00 23.17 57 ILE D CA 1
ATOM 2536 C C . ILE D 1 57 ? 15.757 -15.849 -10.478 1.00 23.05 57 ILE D C 1
ATOM 2537 O O . ILE D 1 57 ? 16.154 -15.027 -9.670 1.00 27.20 57 ILE D O 1
ATOM 2542 N N . LEU D 1 58 ? 15.982 -17.173 -10.367 1.00 21.62 58 LEU D N 1
ATOM 2543 C CA . LEU D 1 58 ? 16.821 -17.706 -9.308 1.00 22.93 58 LEU D CA 1
ATOM 2544 C C . LEU D 1 58 ? 18.271 -17.301 -9.652 1.00 26.04 58 LEU D C 1
ATOM 2545 O O . LEU D 1 58 ? 18.643 -17.316 -10.840 1.00 25.22 58 LEU D O 1
ATOM 2550 N N . ASN D 1 59 ? 19.029 -16.959 -8.622 1.00 26.68 59 ASN D N 1
ATOM 2551 C CA . ASN D 1 59 ? 20.436 -16.506 -8.817 1.00 30.26 59 ASN D CA 1
ATOM 2552 C C . ASN D 1 59 ? 21.265 -17.143 -7.741 1.00 29.90 59 ASN D C 1
ATOM 2553 O O . ASN D 1 59 ? 21.091 -16.876 -6.545 1.00 32.04 59 ASN D O 1
ATOM 2558 N N . LYS D 1 60 ? 22.036 -18.135 -8.142 1.00 26.92 60 LYS D N 1
ATOM 2559 C CA . LYS D 1 60 ? 22.790 -18.875 -7.180 1.00 29.34 60 LYS D CA 1
ATOM 2560 C C . LYS D 1 60 ? 24.135 -19.205 -7.815 1.00 29.30 60 LYS D C 1
ATOM 2561 O O . LYS D 1 60 ? 24.188 -19.736 -8.921 1.00 27.01 60 LYS D O 1
ATOM 2567 N N . ASP D 1 61 ? 25.223 -18.836 -7.110 1.00 32.07 61 ASP D N 1
ATOM 2568 C CA . ASP D 1 61 ? 26.605 -19.200 -7.490 1.00 33.07 61 ASP D CA 1
ATOM 2569 C C . ASP D 1 61 ? 26.902 -18.800 -8.941 1.00 32.70 61 ASP D C 1
ATOM 2570 O O . ASP D 1 61 ? 27.471 -19.580 -9.727 1.00 29.99 61 ASP D O 1
ATOM 2575 N N . GLY D 1 62 ? 26.469 -17.596 -9.254 1.00 31.75 62 GLY D N 1
ATOM 2576 C CA . GLY D 1 62 ? 26.680 -16.988 -10.540 1.00 32.47 62 GLY D CA 1
ATOM 2577 C C . GLY D 1 62 ? 25.905 -17.565 -11.687 1.00 32.58 62 GLY D C 1
ATOM 2578 O O . GLY D 1 62 ? 26.281 -17.382 -12.847 1.00 36.77 62 GLY D O 1
ATOM 2579 N N . GLN D 1 63 ? 24.845 -18.312 -11.381 1.00 31.45 63 GLN D N 1
ATOM 2580 C CA . GLN D 1 63 ? 24.051 -18.911 -12.430 1.00 30.72 63 GLN D CA 1
ATOM 2581 C C . GLN D 1 63 ? 22.613 -18.413 -12.242 1.00 32.04 63 GLN D C 1
ATOM 2582 O O . GLN D 1 63 ? 22.139 -18.314 -11.135 1.00 34.73 63 GLN D O 1
ATOM 2588 N N . GLN D 1 64 ? 21.981 -18.031 -13.326 1.00 30.99 64 GLN D N 1
ATOM 2589 C CA . GLN D 1 64 ? 20.616 -17.569 -13.267 1.00 31.09 64 GLN D CA 1
ATOM 2590 C C . GLN D 1 64 ? 19.637 -18.532 -13.934 1.00 29.83 64 GLN D C 1
ATOM 2591 O O . GLN D 1 64 ? 19.968 -19.220 -14.882 1.00 30.56 64 GLN D O 1
ATOM 2597 N N . GLN D 1 65 ? 18.439 -18.669 -13.361 1.00 24.76 65 GLN D N 1
ATOM 2598 C CA . GLN D 1 65 ? 17.471 -19.611 -13.892 1.00 23.13 65 GLN D CA 1
ATOM 2599 C C . GLN D 1 65 ? 16.058 -19.157 -13.649 1.00 21.80 65 GLN D C 1
ATOM 2600 O O . GLN D 1 65 ? 15.668 -18.967 -12.514 1.00 22.01 65 GLN D O 1
ATOM 2606 N N . PRO D 1 66 ? 15.245 -19.016 -14.743 1.00 22.70 66 PRO D N 1
ATOM 2607 C CA . PRO D 1 66 ? 13.793 -18.666 -14.557 1.00 22.31 66 PRO D CA 1
ATOM 2608 C C . PRO D 1 66 ? 13.069 -19.727 -13.775 1.00 20.57 66 PRO D C 1
ATOM 2609 O O . PRO D 1 66 ? 13.409 -20.943 -13.851 1.00 20.05 66 PRO D O 1
ATOM 2613 N N . PHE D 1 67 ? 12.145 -19.273 -12.925 1.00 19.90 67 PHE D N 1
ATOM 2614 C CA . PHE D 1 67 ? 11.333 -20.168 -12.109 1.00 19.06 67 PHE D CA 1
ATOM 2615 C C . PHE D 1 67 ? 9.969 -19.496 -11.930 1.00 18.87 67 PHE D C 1
ATOM 2616 O O . PHE D 1 67 ? 9.826 -18.262 -12.065 1.00 22.07 67 PHE D O 1
ATOM 2624 N N . TYR D 1 68 ? 8.904 -20.278 -11.806 1.00 16.49 68 TYR D N 1
ATOM 2625 C CA . TYR D 1 68 ? 7.558 -19.783 -11.597 1.00 17.65 68 TYR D CA 1
ATOM 2626 C C . TYR D 1 68 ? 6.865 -20.480 -10.467 1.00 15.68 68 TYR D C 1
ATOM 2627 O O . TYR D 1 68 ? 7.197 -21.676 -10.185 1.00 15.67 68 TYR D O 1
ATOM 2636 N N . VAL D 1 69 ? 5.938 -19.811 -9.804 1.00 16.74 69 VAL D N 1
ATOM 2637 C CA . VAL D 1 69 ? 4.987 -20.440 -8.861 1.00 16.74 69 VAL D CA 1
ATOM 2638 C C . VAL D 1 69 ? 3.616 -20.077 -9.347 1.00 16.94 69 VAL D C 1
ATOM 2639 O O . VAL D 1 69 ? 3.310 -18.832 -9.514 1.00 18.46 69 VAL D O 1
ATOM 2643 N N . SER D 1 70 ? 2.718 -21.009 -9.650 1.00 17.19 70 SER D N 1
ATOM 2644 C CA . SER D 1 70 ? 1.316 -20.724 -10.101 1.00 17.86 70 SER D CA 1
ATOM 2645 C C . SER D 1 70 ? 0.285 -21.038 -9.064 1.00 18.10 70 SER D C 1
ATOM 2646 O O . SER D 1 70 ? 0.541 -21.869 -8.132 1.00 18.37 70 SER D O 1
ATOM 2649 N N . PHE D 1 71 ? -0.813 -20.267 -9.117 1.00 19.27 71 PHE D N 1
ATOM 2650 C CA . PHE D 1 71 ? -1.849 -20.374 -8.114 1.00 20.22 71 PHE D CA 1
ATOM 2651 C C . PHE D 1 71 ? -3.193 -20.599 -8.824 1.00 22.30 71 PHE D C 1
ATOM 2652 O O . PHE D 1 71 ? -3.400 -20.080 -9.929 1.00 21.60 71 PHE D O 1
ATOM 2660 N N . ASP D 1 72 ? -4.042 -21.456 -8.257 1.00 20.82 72 ASP D N 1
ATOM 2661 C CA . ASP D 1 72 ? -5.323 -21.666 -8.963 1.00 23.73 72 ASP D CA 1
ATOM 2662 C C . ASP D 1 72 ? -6.281 -20.513 -8.688 1.00 23.54 72 ASP D C 1
ATOM 2663 O O . ASP D 1 72 ? -5.922 -19.514 -8.079 1.00 23.82 72 ASP D O 1
ATOM 2668 N N . GLY D 1 73 ? -7.528 -20.660 -9.175 1.00 24.94 73 GLY D N 1
ATOM 2669 C CA . GLY D 1 73 ? -8.504 -19.568 -9.009 1.00 25.35 73 GLY D CA 1
ATOM 2670 C C . GLY D 1 73 ? -8.874 -19.309 -7.579 1.00 25.54 73 GLY D C 1
ATOM 2671 O O . GLY D 1 73 ? -9.432 -18.275 -7.269 1.00 28.95 73 GLY D O 1
ATOM 2672 N N . SER D 1 74 ? -8.558 -20.231 -6.683 1.00 28.30 74 SER D N 1
ATOM 2673 C CA . SER D 1 74 ? -8.788 -19.995 -5.255 1.00 29.67 74 SER D CA 1
ATOM 2674 C C . SER D 1 74 ? -7.625 -19.275 -4.581 1.00 31.00 74 SER D C 1
ATOM 2675 O O . SER D 1 74 ? -7.647 -18.905 -3.392 1.00 33.46 74 SER D O 1
ATOM 2678 N N . GLY D 1 75 ? -6.556 -19.045 -5.331 1.00 25.61 75 GLY D N 1
ATOM 2679 C CA . GLY D 1 75 ? -5.439 -18.366 -4.762 1.00 24.98 75 GLY D CA 1
ATOM 2680 C C . GLY D 1 75 ? -4.367 -19.276 -4.124 1.00 26.80 75 GLY D C 1
ATOM 2681 O O . GLY D 1 75 ? -3.583 -18.793 -3.294 1.00 30.24 75 GLY D O 1
ATOM 2682 N N . LYS D 1 76 ? -4.403 -20.587 -4.418 1.00 24.17 76 LYS D N 1
ATOM 2683 C CA . LYS D 1 76 ? -3.584 -21.573 -3.725 1.00 23.93 76 LYS D CA 1
ATOM 2684 C C . LYS D 1 76 ? -2.585 -22.161 -4.700 1.00 22.08 76 LYS D C 1
ATOM 2685 O O . LYS D 1 76 ? -2.909 -22.376 -5.881 1.00 21.93 76 LYS D O 1
ATOM 2691 N N . VAL D 1 77 ? -1.337 -22.401 -4.236 1.00 22.88 77 VAL D N 1
ATOM 2692 C CA . VAL D 1 77 ? -0.301 -22.936 -5.212 1.00 20.31 77 VAL D CA 1
ATOM 2693 C C . VAL D 1 77 ? -0.814 -24.192 -5.851 1.00 21.06 77 VAL D C 1
ATOM 2694 O O . VAL D 1 77 ? -1.246 -25.138 -5.167 1.00 22.72 77 VAL D O 1
ATOM 2698 N N . ASP D 1 78 ? -0.668 -24.259 -7.168 1.00 19.91 78 ASP D N 1
ATOM 2699 C CA . ASP D 1 78 ? -0.950 -25.494 -7.917 1.00 19.82 78 ASP D CA 1
ATOM 2700 C C . ASP D 1 78 ? 0.171 -25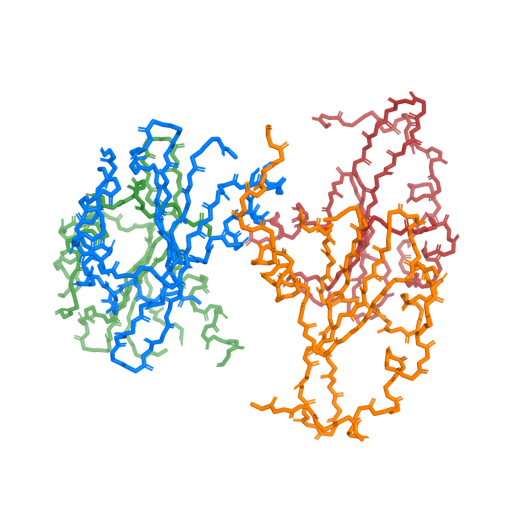.976 -8.812 1.00 19.35 78 ASP D C 1
ATOM 2701 O O . ASP D 1 78 ? 0.062 -27.042 -9.449 1.00 21.68 78 ASP D O 1
ATOM 2706 N N . GLY D 1 79 ? 1.254 -25.216 -8.835 1.00 18.22 79 GLY D N 1
ATOM 2707 C CA . GLY D 1 79 ? 2.335 -25.614 -9.746 1.00 17.98 79 GLY D CA 1
ATOM 2708 C C . GLY D 1 79 ? 3.532 -24.759 -9.456 1.00 17.05 79 GLY D C 1
ATOM 2709 O O . GLY D 1 79 ? 3.474 -23.641 -8.892 1.00 16.63 79 GLY D O 1
ATOM 2710 N N . SER D 1 80 ? 4.677 -25.250 -9.889 1.00 16.43 80 SER D N 1
ATOM 2711 C CA . SER D 1 80 ? 5.922 -24.477 -9.959 1.00 15.98 80 SER D CA 1
ATOM 2712 C C . SER D 1 80 ? 6.835 -25.134 -10.939 1.00 16.37 80 SER D C 1
ATOM 2713 O O . SER D 1 80 ? 6.595 -26.302 -11.302 1.00 16.97 80 SER D O 1
ATOM 2716 N N . GLY D 1 81 ? 7.865 -24.437 -11.297 1.00 15.96 81 GLY D N 1
ATOM 2717 C CA . GLY D 1 81 ? 8.800 -25.088 -12.259 1.00 18.59 81 GLY D CA 1
ATOM 2718 C C . GLY D 1 81 ? 9.830 -24.145 -12.807 1.00 18.31 81 GLY D C 1
ATOM 2719 O O . GLY D 1 81 ? 9.798 -22.951 -12.608 1.00 17.85 81 GLY D O 1
ATOM 2720 N N . PHE D 1 82 ? 10.720 -24.724 -13.590 1.00 19.66 82 PHE D N 1
ATOM 2721 C CA . PHE D 1 82 ? 11.914 -23.991 -14.098 1.00 18.82 82 PHE D CA 1
ATOM 2722 C C . PHE D 1 82 ? 11.728 -23.325 -15.407 1.00 21.79 82 PHE D C 1
ATOM 2723 O O . PHE D 1 82 ? 12.455 -23.617 -16.431 1.00 25.54 82 PHE D O 1
ATOM 2731 N N . LEU D 1 83 ? 10.752 -22.422 -15.428 1.00 21.67 83 LEU D N 1
ATOM 2732 C CA . LEU D 1 83 ? 10.445 -21.581 -16.605 1.00 23.10 83 LEU D CA 1
ATOM 2733 C C . LEU D 1 83 ? 9.626 -20.392 -16.126 1.00 23.26 83 LEU D C 1
ATOM 2734 O O . LEU D 1 83 ? 9.194 -20.316 -14.935 1.00 23.12 83 LEU D O 1
ATOM 2739 N N . SER D 1 84 ? 9.527 -19.384 -16.983 1.00 26.08 84 SER D N 1
ATOM 2740 C CA . SER D 1 84 ? 8.879 -18.149 -16.590 1.00 24.70 84 SER D CA 1
ATOM 2741 C C . SER D 1 84 ? 7.355 -18.289 -16.765 1.00 24.36 84 SER D C 1
ATOM 2742 O O . SER D 1 84 ? 6.914 -19.241 -17.437 1.00 25.28 84 SER D O 1
ATOM 2745 N N . CYS D 1 85 ? 6.539 -17.389 -16.157 1.00 25.16 85 CYS D N 1
ATOM 2746 C CA . CYS D 1 85 ? 5.084 -17.424 -16.247 1.00 29.39 85 CYS D CA 1
ATOM 2747 C C . CYS D 1 85 ? 4.725 -17.218 -17.720 1.00 28.82 85 CYS D C 1
ATOM 2748 O O . CYS D 1 85 ? 3.752 -17.796 -18.182 1.00 31.53 85 CYS D O 1
ATOM 2751 N N . SER D 1 86 ? 5.475 -16.390 -18.442 1.00 32.84 86 SER D N 1
ATOM 2752 C CA . SER D 1 86 ? 5.077 -16.118 -19.834 1.00 35.79 86 SER D CA 1
ATOM 2753 C C . SER D 1 86 ? 5.344 -17.365 -20.708 1.00 34.21 86 SER D C 1
ATOM 2754 O O . SER D 1 86 ? 4.474 -17.717 -21.523 1.00 33.83 86 SER D O 1
ATOM 2757 N N . GLU D 1 87 ? 6.423 -18.111 -20.430 1.00 33.45 87 GLU D N 1
ATOM 2758 C CA A GLU D 1 87 ? 6.720 -19.393 -21.093 0.50 34.08 87 GLU D CA 1
ATOM 2759 C CA B GLU D 1 87 ? 6.610 -19.315 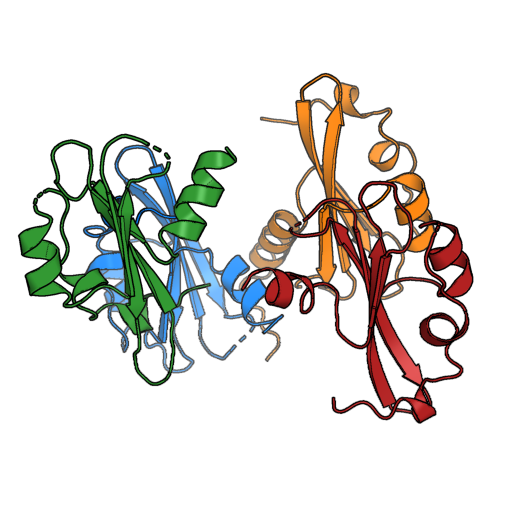-21.218 0.50 34.54 87 GLU D CA 1
ATOM 2760 C C . GLU D 1 87 ? 5.645 -20.421 -20.764 1.00 35.39 87 GLU D C 1
ATOM 2761 O O . GLU D 1 87 ? 5.249 -21.263 -21.567 1.00 37.32 87 GLU D O 1
ATOM 2772 N N . LEU D 1 88 ? 5.213 -20.431 -19.491 1.00 31.58 88 LEU D N 1
ATOM 2773 C CA . LEU D 1 88 ? 4.199 -21.399 -19.059 1.00 31.93 88 LEU D CA 1
ATOM 2774 C C . LEU D 1 88 ? 2.905 -21.110 -19.868 1.00 35.57 88 LEU D C 1
ATOM 2775 O O . LEU D 1 88 ? 2.323 -22.061 -20.430 1.00 37.25 88 LEU D O 1
ATOM 2780 N N . ASP D 1 89 ? 2.516 -19.824 -19.921 1.00 34.77 89 ASP D N 1
ATOM 2781 C CA . ASP D 1 89 ? 1.296 -19.359 -20.621 1.00 37.26 89 ASP D CA 1
ATOM 2782 C C . ASP D 1 89 ? 1.338 -19.791 -22.081 1.00 37.45 89 ASP D C 1
ATOM 2783 O O . ASP D 1 89 ? 0.315 -20.203 -22.596 1.00 39.43 89 ASP D O 1
ATOM 2788 N N . ARG D 1 90 ? 2.488 -19.701 -22.727 1.00 39.73 90 ARG D N 1
ATOM 2789 C CA . ARG D 1 90 ? 2.535 -20.178 -24.130 1.00 44.52 90 ARG D CA 1
ATOM 2790 C C . ARG D 1 90 ? 2.458 -21.670 -24.213 1.00 46.75 90 ARG D C 1
ATOM 2791 O O . ARG D 1 90 ? 1.869 -22.204 -25.144 1.00 44.48 90 ARG D O 1
ATOM 2799 N N . HIS D 1 91 ? 3.078 -22.381 -23.281 1.00 47.11 91 HIS D N 1
ATOM 2800 C CA . HIS D 1 91 ? 2.984 -23.829 -23.381 1.00 53.43 91 HIS D CA 1
ATOM 2801 C C . HIS D 1 91 ? 1.553 -24.250 -23.255 1.00 55.39 91 HIS D C 1
ATOM 2802 O O . HIS D 1 91 ? 1.066 -25.018 -24.086 1.00 57.33 91 HIS D O 1
ATOM 2809 N N . GLU D 1 92 ? 0.865 -23.724 -22.243 1.00 53.82 92 GLU D N 1
ATOM 2810 C CA . GLU D 1 92 ? -0.562 -23.978 -22.065 1.00 63.33 92 GLU D CA 1
ATOM 2811 C C . GLU D 1 92 ? -1.482 -23.397 -23.156 1.00 69.23 92 GLU D C 1
ATOM 2812 O O . GLU D 1 92 ? -2.680 -23.706 -23.192 1.00 68.57 92 GLU D O 1
ATOM 2818 N N . ARG D 1 93 ? -0.937 -22.555 -24.030 1.00 71.80 93 ARG D N 1
ATOM 2819 C CA . ARG D 1 93 ? -1.725 -22.020 -25.135 1.00 77.81 93 ARG D CA 1
ATOM 2820 C C . ARG D 1 93 ? -1.837 -23.038 -26.278 1.00 81.81 93 ARG D C 1
ATOM 2821 O O . ARG D 1 93 ? -2.928 -23.214 -26.825 1.00 77.25 93 ARG D O 1
ATOM 2829 N N . ASP D 1 94 ? -0.728 -23.711 -26.611 1.00 86.41 94 ASP D N 1
ATOM 2830 C CA . ASP D 1 94 ? -0.650 -24.620 -27.782 1.00 92.71 94 ASP D CA 1
ATOM 2831 C C . ASP D 1 94 ? -1.419 -25.937 -27.635 1.00 89.68 94 ASP D C 1
ATOM 2832 O O . ASP D 1 94 ? -1.006 -26.849 -26.919 1.00 86.26 94 ASP D O 1
#

Radius of gyration: 22.84 Å; Cα contacts (8 Å, |Δi|>4): 666; chains: 4; bounding box: 51×41×58 Å

Sequence (348 aa):
PVNYITFRNEPLVKDVEKGSQQEVLRIGGTPSGTQKRLKPGSCNSYILNKDGQQQPFYVSFDGSGKVDGSGFLSCSELDRHERRDANPVNYITFRNEPLVKDVEEKGSQQEVLRIGGTPSGTQKRLKPGSCNSYILNKDGQQQPFYVSFDGSGKVDGSGFLSCSELDRHERDARPHHHHHPVNYITFRNEPLVKDVEKGSQQEVLRIGGTPSGTQKRLKPGSCNSYILNKDGQQQQPFYVSFDGSGKVDGSGFLSCSELDRHERDANPVNYITFRNEPLVKDVEKGSQQQEVLRIGGTPSGTQKRLKPGSCNSYILNKDGQQQPFYVSFDGSGKVDGSGFLSCSEELDRHERD

CATH classification: 3.30.1450.10

Foldseek 3Di:
DDDCVQCCPQQLNPPADWFAPVVSCVRHPDAPDKAAQVAGWIKGWHWDAGPNDTWIKMWTAHNVRTTDDMDGDGSVVVSVVVVVD/DDDPCVQCCPQQLNPPADWFAPVVSCVRHPAAPDKAAAVAGWIKGWHWDAGPNDTWIKMWTAHNVRTTDDMDGHGSVVVNVVVCVVPVPDDDD/DDPCVQCCVQQLNPPADWFAPVVSCVRRPDAPDKAAQVAAWIKGWHWDAGPRDTWIKMWTAHNVHTTDDMDTDGSVVVSVVVVPD/DPDPCVQCCPQQLNPPADWFAPVVSCVRRPDAPDKAAAVAAWIKGWHWDAGPRDTWIKMWTAHNVRTTDDMDTHGSVVVSVVVVD

Secondary structure (DSSP, 8-state):
---HHHHTTSHHHHT-----HHHHHHHH-S-SEEEE----SEEEEEEEEETTEEEEEEEEE-TTS-EEEEESS-HHHHHHHHHH-/----HHHHTTSHHHHT-----HHHHHHHH-S-SEEEE----SEEEEEEEEETTEEEEEEEEE-TTS-EEEEESS-HHHHHHHHHHHSTT----/---HHHHTTSHHHHT-----HHHHHHHH---SEEEE----SEEEEEEEEETTEEEEEEEEE-TTS-EEEEESS-HHHHHHHHT--/----HHHHTTSHHHHT-----HHHHHHHH-S-SEEEE----SEEEEEEEEETTEEEEEEEEE-TTS-EEEEESS-HHHHHHHTT-

Nearest PDB structures (foldseek):
  4dm5-assembly4_D  TM=1.001E+00  e=1.001E-15  Pseudomonas aeruginosa PAO1
  4dm5-assembly2_B  TM=1.004E+00  e=1.350E-15  Pseudomonas aeruginosa PAO1
  5ods-assembly3_C  TM=6.037E-01  e=4.896E+00  Mus musculus
  1e50-assembly4_H  TM=4.591E-01  e=4.092E+00  Homo sapiens
  5lki-assembly1_A  TM=4.064E-01  e=5.859E+00  Photorhabdus luminescens

Solvent-accessible surface area: 18848 Å² total

B-factor: mean 31.83, std 14.09, range [12.08, 102.59]

Organism: Pseudomonas aeruginosa (strain ATCC 15692 / DSM 22644 / CIP 104116 / JCM 14847 / LMG 12228 / 1C / PRS 101 / PAO1) (NCBI:txid208964)